Protein AF-A0A9P6Q094-F1 (afdb_monomer_lite)

Radius of gyration: 33.41 Å; chains: 1; bounding box: 68×55×110 Å

pLDDT: mean 72.45, std 23.67, range [28.61, 97.06]

Foldseek 3Di:
DDPLVVLLVLLVVLVVLLVVLLVVLLVLLVVLLVLLDQDPDVDPVSLVVNLVSLVVSLVSLVVSLVSLVVSLVVLCVSLVVSLVSLVVVCPDPLVVVLVVVVVVVVVVVVVVVVVVVVPPDDDDDDDDDDDDPPPPVPPPVSVVSSVSNVSSVVSSVVSVVSSVVSVVSSVLSVVCVVLSVQSVVLVVQLVVLVPPPPDDPVSNVVSSVVSSVSSSVSSVVSSVSSVVVSVVSVVVVVVVPPPPDDPDDDDDDDDDDDDDDDDDDDDDDDDDDDDDDDDDDDDDDDDDD

Structure (mmCIF, N/CA/C/O backbone):
data_AF-A0A9P6Q094-F1
#
_entry.id   AF-A0A9P6Q094-F1
#
loop_
_atom_site.group_PDB
_atom_site.id
_atom_site.type_symbol
_atom_site.label_atom_id
_atom_site.label_alt_id
_atom_site.label_comp_id
_atom_site.label_asym_id
_atom_site.label_entity_id
_atom_site.label_seq_id
_atom_site.pdbx_PDB_ins_code
_atom_site.Cartn_x
_atom_site.Cartn_y
_atom_site.Cartn_z
_atom_site.occupancy
_atom_site.B_iso_or_equiv
_atom_site.auth_seq_id
_atom_site.auth_comp_id
_atom_site.auth_asym_id
_atom_site.auth_atom_id
_atom_site.pdbx_PDB_model_num
ATOM 1 N N . MET A 1 1 ? 27.327 13.911 -19.333 1.00 61.38 1 MET A N 1
ATOM 2 C CA . MET A 1 1 ? 26.177 12.993 -19.252 1.00 61.38 1 MET A CA 1
ATOM 3 C C . MET A 1 1 ? 25.228 13.322 -20.379 1.00 61.38 1 MET A C 1
ATOM 5 O O . MET A 1 1 ? 24.850 14.485 -20.492 1.00 61.38 1 MET A O 1
ATOM 9 N N . SER A 1 2 ? 24.893 12.337 -21.204 1.00 81.94 2 SER A N 1
ATOM 10 C CA . SER A 1 2 ? 23.882 12.470 -22.258 1.00 81.94 2 SER A CA 1
ATOM 11 C C . SER A 1 2 ? 22.464 12.491 -21.668 1.00 81.94 2 SER A C 1
ATOM 13 O O . SER A 1 2 ? 22.247 12.029 -20.546 1.00 81.94 2 SER A O 1
ATOM 15 N N . ASP A 1 3 ? 21.485 13.005 -22.416 1.00 82.62 3 ASP A N 1
ATOM 16 C CA . ASP A 1 3 ? 20.074 13.025 -21.990 1.00 82.62 3 ASP A CA 1
ATOM 17 C C . ASP A 1 3 ? 19.538 11.610 -21.708 1.00 82.62 3 ASP A C 1
ATOM 19 O O . ASP A 1 3 ? 18.762 11.403 -20.775 1.00 82.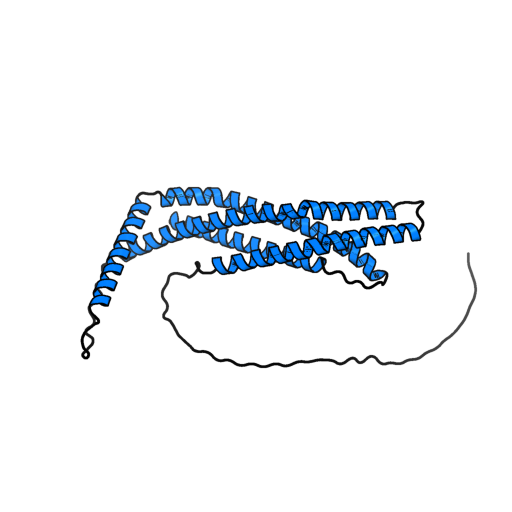62 3 ASP A O 1
ATOM 23 N N . ALA A 1 4 ? 20.029 10.618 -22.457 1.00 82.69 4 ALA A N 1
ATOM 24 C CA . ALA A 1 4 ? 19.710 9.205 -22.281 1.00 82.69 4 ALA A CA 1
ATOM 25 C C . ALA A 1 4 ? 20.190 8.663 -20.922 1.00 82.69 4 ALA A C 1
ATOM 27 O O . ALA A 1 4 ? 19.431 8.015 -20.206 1.00 82.69 4 ALA A O 1
ATOM 28 N N . GLU A 1 5 ? 21.427 8.983 -20.528 1.00 87.19 5 GLU A N 1
ATOM 29 C CA . GLU A 1 5 ? 21.996 8.592 -19.229 1.00 87.19 5 GLU A CA 1
ATOM 30 C C . GLU A 1 5 ? 21.274 9.275 -18.060 1.00 87.19 5 GLU A C 1
ATOM 32 O O . GLU A 1 5 ? 21.097 8.683 -16.992 1.00 87.19 5 GLU A O 1
ATOM 37 N N . GLN A 1 6 ? 20.836 10.524 -18.247 1.00 90.19 6 GLN A N 1
ATOM 38 C CA . GLN A 1 6 ? 20.042 11.230 -17.242 1.00 90.19 6 GLN A CA 1
ATOM 39 C C . GLN A 1 6 ? 18.656 10.595 -17.073 1.00 90.19 6 GLN A C 1
ATOM 41 O O . GLN A 1 6 ? 18.199 10.443 -15.937 1.00 90.19 6 GLN A O 1
ATOM 46 N N . LEU A 1 7 ? 17.995 10.209 -18.170 1.00 91.62 7 LEU A N 1
ATOM 47 C CA . LEU A 1 7 ? 16.711 9.504 -18.129 1.00 91.62 7 LEU A CA 1
ATOM 48 C C . LEU A 1 7 ? 16.840 8.136 -17.465 1.00 91.62 7 LEU A C 1
ATOM 50 O O . LEU A 1 7 ? 16.078 7.849 -16.542 1.00 91.62 7 LEU A O 1
ATOM 54 N N . ASP A 1 8 ? 17.836 7.346 -17.863 1.00 91.88 8 ASP A N 1
ATOM 55 C CA . ASP A 1 8 ? 18.154 6.053 -17.252 1.00 91.88 8 ASP A CA 1
ATOM 56 C C . ASP A 1 8 ? 18.343 6.175 -15.734 1.00 91.88 8 ASP A C 1
ATOM 58 O O . ASP A 1 8 ? 17.675 5.490 -14.954 1.00 91.88 8 ASP A O 1
ATOM 62 N N . THR A 1 9 ? 19.182 7.122 -15.304 1.00 93.50 9 THR A N 1
ATOM 63 C CA . THR A 1 9 ? 19.480 7.348 -13.883 1.00 93.50 9 THR A CA 1
ATOM 64 C C . THR A 1 9 ? 18.225 7.740 -13.103 1.00 93.50 9 THR A C 1
ATOM 66 O O . THR A 1 9 ? 17.975 7.233 -12.006 1.00 93.50 9 THR A O 1
ATOM 69 N N . ARG A 1 10 ? 17.416 8.659 -13.646 1.00 95.56 10 ARG A N 1
ATOM 70 C CA . ARG A 1 10 ? 16.228 9.179 -12.955 1.00 95.56 10 ARG A CA 1
ATOM 71 C C . ARG A 1 10 ? 15.102 8.149 -12.890 1.00 95.56 10 ARG A C 1
ATOM 73 O O . ARG A 1 10 ? 14.482 8.032 -11.835 1.00 95.56 10 ARG A O 1
ATOM 80 N N . LEU A 1 11 ? 14.868 7.391 -13.963 1.00 94.06 11 LEU A N 1
ATOM 81 C CA . LEU A 1 11 ? 13.896 6.295 -13.973 1.00 94.06 11 LEU A CA 1
ATOM 82 C C . LEU A 1 11 ? 14.326 5.166 -13.032 1.00 94.06 11 LEU A C 1
ATOM 84 O O . LEU A 1 11 ? 13.528 4.729 -12.206 1.00 94.06 11 LEU A O 1
ATOM 88 N N . SER A 1 12 ? 15.602 4.770 -13.072 1.00 93.88 12 SER A N 1
ATOM 89 C CA . SER A 1 12 ? 16.157 3.763 -12.158 1.00 93.88 12 SER A CA 1
ATOM 90 C C . SER A 1 12 ? 15.977 4.171 -10.695 1.00 93.88 12 SER A C 1
ATOM 92 O O . SER A 1 12 ? 15.517 3.379 -9.874 1.00 93.88 12 SER A O 1
ATOM 94 N N . LYS A 1 13 ? 16.274 5.434 -10.356 1.00 95.50 13 LYS A N 1
ATOM 95 C CA . LYS A 1 13 ? 16.062 5.956 -9.000 1.00 95.50 13 LYS A CA 1
ATOM 96 C C . LYS A 1 13 ? 14.590 5.889 -8.587 1.00 95.50 13 LYS A C 1
ATOM 98 O O . LYS A 1 13 ? 14.295 5.479 -7.466 1.00 95.50 13 LYS A O 1
ATOM 103 N N . LEU A 1 14 ? 13.674 6.261 -9.478 1.00 94.88 14 LEU A N 1
ATOM 104 C CA . LEU A 1 14 ? 12.243 6.242 -9.182 1.00 94.88 14 LEU A CA 1
ATOM 105 C C . LEU A 1 14 ? 11.714 4.813 -8.977 1.00 94.88 14 LEU A C 1
ATOM 107 O O . LEU A 1 14 ? 10.884 4.580 -8.100 1.00 94.88 14 LEU A O 1
ATOM 111 N N . LEU A 1 15 ? 12.244 3.839 -9.719 1.00 94.62 15 LEU A N 1
ATOM 112 C CA . LEU A 1 15 ? 11.938 2.422 -9.511 1.00 94.62 15 LEU A CA 1
ATOM 113 C C . LEU A 1 15 ? 12.466 1.909 -8.164 1.00 94.62 15 LEU A C 1
ATOM 115 O O . LEU A 1 15 ? 11.768 1.160 -7.479 1.00 94.62 15 LEU A O 1
ATOM 119 N N . VAL A 1 16 ? 13.644 2.358 -7.720 1.00 95.25 16 VAL A N 1
ATOM 120 C CA . VAL A 1 16 ? 14.143 2.062 -6.364 1.00 95.25 16 VAL A CA 1
ATOM 121 C C . VAL A 1 16 ? 13.218 2.654 -5.293 1.00 95.25 16 VAL A C 1
ATOM 123 O O . VAL A 1 16 ? 12.891 1.971 -4.319 1.00 95.25 16 VAL A O 1
ATOM 126 N N . GLU A 1 17 ? 12.744 3.890 -5.474 1.00 94.75 17 GLU A N 1
ATOM 127 C CA . GLU A 1 17 ? 11.763 4.515 -4.574 1.00 94.75 17 GLU A CA 1
ATOM 128 C C . GLU A 1 17 ? 10.438 3.736 -4.545 1.00 94.75 17 GLU A C 1
ATOM 130 O O . GLU A 1 17 ? 9.909 3.461 -3.465 1.00 94.75 17 GLU A O 1
ATOM 135 N N . HIS A 1 18 ? 9.948 3.287 -5.705 1.00 94.12 18 HIS A N 1
ATOM 136 C CA . HIS A 1 18 ? 8.787 2.402 -5.802 1.00 94.12 18 HIS A CA 1
ATOM 137 C C . HIS A 1 18 ? 8.966 1.126 -4.959 1.00 94.12 18 HIS A C 1
ATOM 139 O O . HIS A 1 18 ? 8.086 0.794 -4.157 1.00 94.12 18 HIS A O 1
ATOM 145 N N . GLN A 1 19 ? 10.109 0.437 -5.078 1.00 94.50 19 GLN A N 1
ATOM 146 C CA . GLN A 1 19 ? 10.380 -0.770 -4.285 1.00 94.50 19 GLN A CA 1
ATOM 147 C C . GLN A 1 19 ? 10.467 -0.466 -2.784 1.00 94.50 19 GLN A C 1
ATOM 149 O O . GLN A 1 19 ? 9.989 -1.246 -1.955 1.00 94.50 19 GLN A O 1
ATOM 154 N N . HIS A 1 20 ? 11.031 0.686 -2.415 1.00 95.25 20 HIS A N 1
ATOM 155 C CA . HIS A 1 20 ? 11.083 1.125 -1.025 1.00 95.25 20 HIS A CA 1
ATOM 156 C C . HIS A 1 20 ? 9.679 1.328 -0.437 1.00 95.25 20 HIS A C 1
ATOM 158 O O . HIS A 1 20 ? 9.365 0.766 0.616 1.00 95.25 20 HIS A O 1
ATOM 164 N N . TYR A 1 21 ? 8.806 2.066 -1.130 1.00 95.75 21 TYR A N 1
ATOM 165 C CA . TYR A 1 21 ? 7.424 2.289 -0.692 1.00 95.75 21 TYR A CA 1
ATOM 166 C C . TYR A 1 21 ? 6.637 0.988 -0.570 1.00 95.75 21 TYR A C 1
ATOM 168 O O . TYR A 1 21 ? 5.858 0.816 0.371 1.00 95.75 21 TYR A O 1
ATOM 176 N N . ARG A 1 22 ? 6.879 0.049 -1.482 1.00 95.25 22 ARG A N 1
ATOM 177 C CA . ARG A 1 22 ? 6.243 -1.263 -1.466 1.00 95.25 22 ARG A CA 1
ATOM 178 C C . ARG A 1 22 ? 6.686 -2.100 -0.269 1.00 95.25 22 ARG A C 1
ATOM 180 O O . ARG A 1 22 ? 5.848 -2.678 0.415 1.00 95.25 22 ARG A O 1
ATOM 187 N N . LYS A 1 23 ? 7.987 -2.119 0.037 1.00 95.06 23 LYS A N 1
ATOM 188 C CA . LYS A 1 23 ? 8.515 -2.786 1.237 1.00 95.06 23 LYS A CA 1
ATOM 189 C C . LYS A 1 23 ? 7.895 -2.213 2.512 1.00 95.06 23 LYS A C 1
ATOM 191 O O . LYS A 1 23 ? 7.543 -2.967 3.417 1.00 95.06 23 LYS A O 1
ATOM 196 N N . LEU A 1 24 ? 7.743 -0.890 2.577 1.00 96.19 24 LEU A N 1
ATOM 197 C CA . LEU A 1 24 ? 7.068 -0.235 3.693 1.00 96.19 24 LEU A CA 1
ATOM 198 C C . LEU A 1 24 ? 5.602 -0.670 3.806 1.00 96.19 24 LEU A C 1
ATOM 200 O O . LEU A 1 24 ? 5.184 -1.044 4.897 1.00 96.19 24 LEU A O 1
ATOM 204 N N . LEU A 1 25 ? 4.859 -0.713 2.695 1.00 96.69 25 LEU A N 1
ATOM 205 C CA . LEU A 1 25 ? 3.473 -1.191 2.679 1.00 96.69 25 LEU A CA 1
ATOM 206 C C . LEU A 1 25 ? 3.360 -2.614 3.250 1.00 96.69 25 LEU A C 1
ATOM 208 O O . LEU A 1 25 ? 2.567 -2.838 4.163 1.00 96.69 25 LEU A O 1
ATOM 212 N N . CYS A 1 26 ? 4.209 -3.543 2.798 1.00 96.06 26 CYS A N 1
ATOM 213 C CA . CYS A 1 26 ? 4.252 -4.906 3.337 1.00 96.06 26 CYS A CA 1
ATOM 214 C C . CYS A 1 26 ? 4.509 -4.925 4.852 1.00 96.06 26 CYS A C 1
ATOM 216 O O . CYS A 1 26 ? 3.856 -5.666 5.584 1.00 96.06 26 CYS A O 1
ATOM 218 N N . ASN A 1 27 ? 5.435 -4.093 5.339 1.00 95.62 27 ASN A N 1
ATOM 219 C CA . ASN A 1 27 ? 5.741 -4.009 6.767 1.00 95.62 27 ASN A CA 1
ATOM 220 C C . ASN A 1 27 ? 4.556 -3.476 7.584 1.00 95.62 27 ASN A C 1
ATOM 222 O O . ASN A 1 27 ? 4.301 -3.975 8.680 1.00 95.62 27 ASN A O 1
ATOM 226 N N . TYR A 1 28 ? 3.841 -2.465 7.084 1.00 95.69 28 TYR A N 1
ATOM 227 C CA . TYR A 1 28 ? 2.671 -1.921 7.776 1.00 95.69 28 TYR A CA 1
ATOM 228 C C . TYR A 1 28 ? 1.522 -2.928 7.818 1.00 95.69 28 TYR A C 1
ATOM 230 O O . TYR A 1 28 ? 0.936 -3.117 8.882 1.00 95.69 28 TYR A O 1
ATOM 238 N N . ILE A 1 29 ? 1.265 -3.633 6.713 1.00 95.56 29 ILE A N 1
ATOM 239 C CA . ILE A 1 29 ? 0.264 -4.705 6.661 1.00 95.56 29 ILE A CA 1
ATOM 240 C C . ILE A 1 29 ? 0.635 -5.836 7.628 1.00 95.56 29 ILE A C 1
ATOM 242 O O . ILE A 1 29 ? -0.190 -6.231 8.446 1.00 95.56 29 ILE A O 1
ATOM 246 N N . GLY A 1 30 ? 1.892 -6.294 7.629 1.00 94.19 30 GLY A N 1
ATOM 247 C CA . GLY A 1 30 ? 2.356 -7.318 8.572 1.00 94.19 30 GLY A CA 1
ATOM 248 C C . GLY A 1 30 ? 2.199 -6.900 10.041 1.00 94.19 30 GLY A C 1
ATOM 249 O O . GLY A 1 30 ? 1.791 -7.699 10.883 1.00 94.19 30 GLY A O 1
ATOM 250 N N . ARG A 1 31 ? 2.446 -5.622 10.361 1.00 92.81 31 ARG A N 1
ATOM 251 C CA . ARG A 1 31 ? 2.164 -5.076 11.698 1.00 92.81 31 ARG A CA 1
ATOM 252 C C . ARG A 1 31 ? 0.668 -5.077 12.012 1.00 92.81 31 ARG A C 1
ATOM 254 O O . ARG A 1 31 ? 0.305 -5.425 13.132 1.00 92.81 31 ARG A O 1
ATOM 261 N N . ALA A 1 32 ? -0.194 -4.735 11.057 1.00 92.44 32 ALA A N 1
ATOM 262 C CA . ALA A 1 32 ? -1.644 -4.742 11.256 1.00 92.44 32 ALA A CA 1
ATOM 263 C C . ALA A 1 32 ? -2.169 -6.152 11.546 1.00 92.44 32 ALA A C 1
ATOM 265 O O . ALA A 1 32 ? -2.919 -6.330 12.504 1.00 92.44 32 ALA A O 1
ATOM 266 N N . ILE A 1 33 ? -1.679 -7.159 10.820 1.00 91.56 33 ILE A N 1
ATOM 267 C CA . ILE A 1 33 ? -1.982 -8.575 11.079 1.00 91.56 33 ILE A CA 1
ATOM 268 C C . ILE A 1 33 ? -1.581 -8.962 12.510 1.00 91.56 33 ILE A C 1
ATOM 270 O O . ILE A 1 33 ? -2.367 -9.567 13.231 1.00 91.56 33 ILE A O 1
ATOM 274 N N . SER A 1 34 ? -0.409 -8.529 12.993 1.00 87.69 34 SER A N 1
ATOM 275 C CA . SER A 1 34 ? 0.011 -8.830 14.373 1.00 87.69 34 SER A CA 1
ATOM 276 C C . SER A 1 34 ? -0.935 -8.264 15.445 1.00 87.69 34 SER A C 1
ATOM 278 O O . SER A 1 34 ? -1.059 -8.845 16.524 1.00 87.69 34 SER A O 1
ATOM 280 N N . HIS A 1 35 ? -1.647 -7.171 15.144 1.00 85.25 35 HIS A N 1
ATOM 281 C CA . HIS A 1 35 ? -2.668 -6.593 16.022 1.00 85.25 35 HIS A CA 1
ATOM 282 C C . HIS A 1 35 ? -4.030 -7.294 15.928 1.00 85.25 35 HIS A C 1
ATOM 284 O O . HIS A 1 35 ? -4.847 -7.102 16.828 1.00 85.25 35 HIS A O 1
ATOM 290 N N . CYS A 1 36 ? -4.252 -8.125 14.904 1.00 81.94 36 CYS A N 1
ATOM 291 C CA . CYS A 1 36 ? -5.461 -8.932 14.756 1.00 81.94 36 CYS A CA 1
ATOM 292 C C . CYS A 1 36 ? -5.459 -10.178 15.649 1.00 81.94 36 CYS A C 1
ATOM 294 O O . CYS A 1 36 ? -6.514 -10.750 15.871 1.00 81.94 36 CYS A O 1
ATOM 296 N N . THR A 1 37 ? -4.319 -10.596 16.212 1.00 74.38 37 THR A N 1
ATOM 297 C CA . THR A 1 37 ? -4.306 -11.740 17.138 1.00 74.38 37 THR A CA 1
ATOM 298 C C . THR A 1 37 ? -4.967 -11.391 18.478 1.00 74.38 37 THR A C 1
ATOM 300 O O . THR A 1 37 ? -4.465 -10.568 19.256 1.00 74.38 37 THR A O 1
ATOM 303 N N . TRP A 1 38 ? -6.088 -12.053 18.779 1.00 68.12 38 TRP A N 1
ATOM 304 C CA . TRP A 1 38 ? -6.800 -11.946 20.056 1.00 68.12 38 TRP A CA 1
ATOM 305 C C . TRP A 1 38 ? -6.420 -13.103 20.973 1.00 68.12 38 TRP A C 1
ATOM 307 O O . TRP A 1 38 ? -6.611 -14.265 20.633 1.00 68.12 38 TRP A O 1
ATOM 317 N N . TYR A 1 39 ? -5.912 -12.782 22.162 1.00 58.69 39 TYR A N 1
ATOM 318 C CA . TYR A 1 39 ? -5.790 -13.761 23.240 1.00 58.69 39 TYR A CA 1
ATOM 319 C C . TYR A 1 39 ? -7.046 -13.668 24.094 1.00 58.69 39 TYR A C 1
ATOM 321 O O . TYR A 1 39 ? -7.305 -12.622 24.692 1.00 58.69 39 TYR A O 1
ATOM 329 N N . ILE A 1 40 ? -7.821 -14.749 24.118 1.00 50.97 40 ILE A N 1
ATOM 330 C CA . ILE A 1 40 ? -8.958 -14.938 25.020 1.00 50.97 40 ILE A CA 1
ATOM 331 C C . ILE A 1 40 ? -8.389 -15.376 26.376 1.00 50.97 40 ILE A C 1
ATOM 333 O O . ILE A 1 40 ? -8.546 -16.519 26.777 1.00 50.97 40 ILE A O 1
ATOM 337 N N . ASP A 1 41 ? -7.654 -14.497 27.053 1.00 51.72 41 ASP A N 1
ATOM 338 C CA . ASP A 1 41 ? -7.453 -14.668 28.493 1.00 51.72 41 ASP A CA 1
ATOM 339 C C . ASP A 1 41 ? -8.554 -13.866 29.177 1.00 51.72 41 ASP A C 1
ATOM 341 O O . ASP A 1 41 ? -8.717 -12.684 28.895 1.00 51.72 41 ASP A O 1
ATOM 345 N N . GLU A 1 42 ? -9.350 -14.491 30.036 1.00 48.78 42 GLU A N 1
ATOM 346 C CA . GLU A 1 42 ? -10.503 -13.867 30.706 1.00 48.78 42 GLU A CA 1
ATOM 347 C C . GLU A 1 42 ? -10.104 -12.940 31.876 1.00 48.78 42 GLU A C 1
ATOM 349 O O . GLU A 1 42 ? -10.959 -12.425 32.598 1.00 48.78 42 GLU A O 1
ATOM 354 N N . ASP A 1 43 ? -8.807 -12.680 32.056 1.00 56.78 43 ASP A N 1
ATOM 355 C CA . ASP A 1 43 ? -8.286 -11.837 33.129 1.00 56.78 43 ASP A CA 1
ATOM 356 C C . ASP A 1 43 ? -8.440 -10.336 32.817 1.00 56.78 43 ASP A C 1
ATOM 358 O O . ASP A 1 43 ? -8.040 -9.856 31.763 1.00 56.78 43 ASP A O 1
ATOM 362 N N . SER A 1 44 ? -8.924 -9.541 33.778 1.00 52.31 44 SER A N 1
ATOM 363 C CA . SER A 1 44 ? -9.137 -8.077 33.665 1.00 52.31 44 SER A CA 1
ATOM 364 C C . SER A 1 44 ? -8.029 -7.263 32.935 1.00 52.31 44 SER A C 1
ATOM 366 O O . SER A 1 44 ? -8.364 -6.369 32.150 1.00 52.31 44 SER A O 1
ATOM 368 N N . PRO A 1 45 ? -6.714 -7.552 33.077 1.00 59.78 45 PRO A N 1
ATOM 369 C CA . PRO A 1 45 ? -5.662 -6.854 32.328 1.00 59.78 45 PRO A CA 1
ATOM 370 C C . PRO A 1 45 ? -5.624 -7.163 30.822 1.00 59.78 45 PRO A C 1
ATOM 372 O O . PRO A 1 45 ? -5.137 -6.339 30.043 1.00 59.78 45 PRO A O 1
ATOM 375 N N . SER A 1 46 ? -6.094 -8.338 30.393 1.00 62.91 46 SER A N 1
ATOM 376 C CA . SER A 1 46 ? -6.161 -8.716 28.975 1.00 62.91 46 SER A CA 1
ATOM 377 C C . SER A 1 46 ? -7.192 -7.852 28.235 1.00 62.91 46 SER A C 1
ATOM 379 O O . SER A 1 46 ? -6.954 -7.429 27.103 1.00 62.91 46 SER A O 1
ATOM 381 N N . PHE A 1 47 ? -8.284 -7.504 28.919 1.00 65.19 47 PHE A N 1
ATOM 382 C CA . PHE A 1 47 ? -9.413 -6.768 28.370 1.00 65.19 47 PHE A CA 1
ATOM 383 C C . PHE A 1 47 ? -9.029 -5.336 27.959 1.00 65.19 47 PHE A C 1
ATOM 385 O O . PHE A 1 47 ? -9.278 -4.912 26.830 1.00 65.19 47 PHE A O 1
ATOM 392 N N . PHE A 1 48 ? -8.333 -4.596 28.830 1.00 69.88 48 PHE A N 1
ATOM 393 C CA . PHE A 1 48 ? -7.850 -3.248 28.495 1.00 69.88 48 PHE A CA 1
ATOM 394 C C . PHE A 1 48 ? -6.775 -3.265 27.398 1.00 69.88 48 PHE A C 1
ATOM 396 O O . PHE A 1 48 ? -6.728 -2.365 26.559 1.00 69.88 48 PHE A O 1
ATOM 403 N N . ARG A 1 49 ? -5.937 -4.309 27.350 1.00 74.06 49 ARG A N 1
ATOM 404 C CA . ARG A 1 49 ? -4.939 -4.481 26.279 1.00 74.06 49 ARG A CA 1
ATOM 405 C C . ARG A 1 49 ? -5.587 -4.737 24.920 1.00 74.06 49 ARG A C 1
ATOM 407 O O . ARG A 1 49 ? -5.062 -4.283 23.909 1.00 74.06 49 ARG A O 1
ATOM 414 N N . GLN A 1 50 ? -6.707 -5.450 24.883 1.00 74.56 50 GLN A N 1
ATOM 415 C CA . GLN A 1 50 ? -7.465 -5.687 23.655 1.00 74.56 50 GLN A CA 1
ATOM 416 C C . GLN A 1 50 ? -8.071 -4.391 23.092 1.00 74.56 50 GLN A C 1
ATOM 418 O O . GLN A 1 50 ? -8.030 -4.166 21.884 1.00 74.56 50 GLN A O 1
ATOM 423 N N . MET A 1 51 ? -8.553 -3.497 23.960 1.00 76.25 51 MET A N 1
ATOM 424 C CA . MET A 1 51 ? -9.044 -2.180 23.542 1.00 76.25 51 MET A CA 1
ATOM 425 C C . MET A 1 51 ? -7.949 -1.317 22.906 1.00 76.25 51 MET A C 1
ATOM 427 O O . MET A 1 51 ? -8.135 -0.801 21.805 1.00 76.25 51 MET A O 1
ATOM 431 N N . ASP A 1 52 ? -6.796 -1.211 23.568 1.00 81.81 52 ASP A N 1
ATOM 432 C CA . ASP A 1 52 ? -5.632 -0.477 23.055 1.00 81.81 52 ASP A CA 1
ATOM 433 C C . ASP A 1 52 ? -5.141 -1.055 21.713 1.00 81.81 52 ASP A C 1
ATOM 435 O O . ASP A 1 52 ? -4.763 -0.316 20.804 1.00 81.81 52 ASP A O 1
ATOM 439 N N . ARG A 1 53 ? -5.218 -2.381 21.527 1.00 80.94 53 ARG A N 1
ATOM 440 C CA . ARG A 1 53 ? -4.926 -3.019 20.232 1.00 80.94 53 ARG A CA 1
ATOM 441 C C . ARG A 1 53 ? -5.906 -2.608 19.140 1.00 80.94 53 ARG A C 1
ATOM 443 O O . ARG A 1 53 ? -5.449 -2.279 18.049 1.00 80.94 53 ARG A O 1
ATOM 450 N N . ALA A 1 54 ? -7.210 -2.608 19.413 1.00 80.56 54 ALA A N 1
ATOM 451 C CA . ALA A 1 54 ? -8.216 -2.211 18.429 1.00 80.56 54 ALA A CA 1
ATOM 452 C C . ALA A 1 54 ? -8.018 -0.752 17.980 1.00 80.56 54 ALA A C 1
ATOM 454 O O . ALA A 1 54 ? -8.057 -0.464 16.786 1.00 80.56 54 ALA A O 1
ATOM 455 N N . GLU A 1 55 ? -7.717 0.156 18.912 1.00 85.00 55 GLU A N 1
ATOM 456 C CA . GLU A 1 55 ? -7.422 1.563 18.603 1.00 85.00 55 GLU A CA 1
ATOM 457 C C . GLU A 1 55 ? -6.129 1.725 17.789 1.00 85.00 55 GLU A C 1
ATOM 459 O O . GLU A 1 55 ? -6.110 2.432 16.777 1.00 85.00 55 GLU A O 1
ATOM 464 N N . LYS A 1 56 ? -5.059 1.007 18.158 1.00 88.06 56 LYS A N 1
ATOM 465 C CA . LYS A 1 56 ? -3.817 0.957 17.367 1.00 88.06 56 LYS A CA 1
ATOM 466 C C . LYS A 1 56 ? -4.052 0.418 15.961 1.00 88.06 56 LYS A C 1
ATOM 468 O O . LYS A 1 56 ? -3.461 0.922 15.007 1.00 88.06 56 LYS A O 1
ATOM 473 N N . MET A 1 57 ? -4.918 -0.582 15.827 1.00 88.75 57 MET A N 1
ATOM 474 C CA . MET A 1 57 ? -5.253 -1.173 14.541 1.00 88.75 57 MET A CA 1
ATOM 475 C C . MET A 1 57 ? -6.004 -0.180 13.649 1.00 88.75 57 MET A C 1
ATOM 477 O O . MET A 1 57 ? -5.622 -0.030 12.494 1.00 88.75 57 MET A O 1
ATOM 481 N N . ILE A 1 58 ? -6.984 0.564 14.178 1.00 91.06 58 ILE A N 1
ATOM 482 C CA . ILE A 1 58 ? -7.668 1.648 13.444 1.00 91.06 58 ILE A CA 1
ATOM 483 C C . ILE A 1 58 ? -6.645 2.647 12.889 1.00 91.06 58 ILE A C 1
ATOM 485 O O . ILE A 1 58 ? -6.634 2.924 11.689 1.00 91.06 58 ILE A O 1
ATOM 489 N N . GLY A 1 59 ? -5.746 3.146 13.746 1.00 91.12 59 GLY A N 1
ATOM 490 C CA . GLY A 1 59 ? -4.721 4.106 13.331 1.00 91.12 59 GLY A CA 1
ATOM 491 C C . GLY A 1 59 ? -3.786 3.549 12.255 1.00 91.12 59 GLY A C 1
ATOM 492 O O . GLY A 1 59 ? -3.438 4.247 11.303 1.00 91.12 59 GLY A O 1
ATOM 493 N N . LEU A 1 60 ? -3.406 2.274 12.366 1.00 93.44 60 LEU A N 1
ATOM 494 C CA . LEU A 1 60 ? -2.532 1.625 11.394 1.00 93.44 60 LEU A CA 1
ATOM 495 C C . LEU A 1 60 ? -3.226 1.369 10.049 1.00 93.44 60 LEU A C 1
ATOM 497 O O . LEU A 1 60 ? -2.591 1.5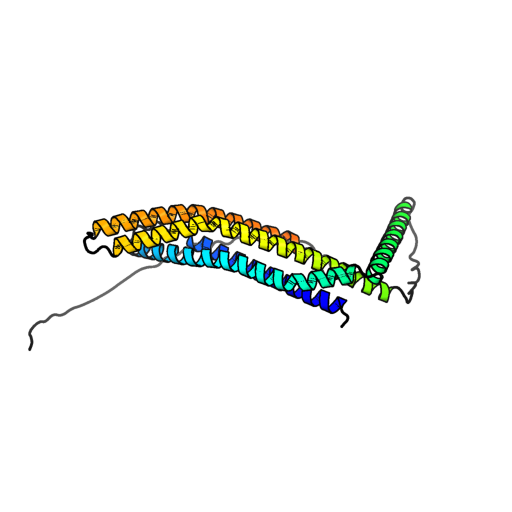29 9.011 1.00 93.44 60 LEU A O 1
ATOM 501 N N . LEU A 1 61 ? -4.514 1.022 10.043 1.00 94.00 61 LEU A N 1
ATOM 502 C CA . LEU A 1 61 ? -5.290 0.834 8.813 1.00 94.00 61 LEU A CA 1
ATOM 503 C C . LEU A 1 61 ? -5.446 2.152 8.043 1.00 94.00 61 LEU A C 1
ATOM 505 O O . LEU A 1 61 ? -5.193 2.187 6.838 1.00 94.00 61 LEU A O 1
ATOM 509 N N . TRP A 1 62 ? -5.740 3.252 8.745 1.00 94.38 62 TRP A N 1
ATOM 510 C CA . TRP A 1 62 ? -5.724 4.598 8.160 1.00 94.38 62 TRP A CA 1
ATOM 511 C C . TRP A 1 62 ? -4.359 4.970 7.588 1.00 94.38 62 TRP A C 1
ATOM 513 O O . TRP A 1 62 ? -4.256 5.560 6.508 1.00 94.38 62 TRP A O 1
ATOM 523 N N . TYR A 1 63 ? -3.296 4.611 8.308 1.00 95.31 63 TYR A N 1
ATOM 524 C CA . TYR A 1 63 ? -1.937 4.848 7.853 1.00 95.31 63 TYR A CA 1
ATOM 525 C C . TYR A 1 63 ? -1.614 4.046 6.585 1.00 95.31 63 TYR A C 1
ATOM 527 O O . TYR A 1 63 ? -1.024 4.598 5.662 1.00 95.31 63 TYR A O 1
ATOM 535 N N . ILE A 1 64 ? -2.026 2.777 6.500 1.00 96.44 64 ILE A N 1
ATOM 536 C CA . ILE A 1 64 ? -1.856 1.935 5.304 1.00 96.44 64 ILE A CA 1
ATOM 537 C C . ILE A 1 64 ? -2.564 2.560 4.098 1.00 96.44 64 ILE A C 1
ATOM 539 O O . ILE A 1 64 ? -1.947 2.696 3.040 1.00 96.44 64 ILE A O 1
ATOM 543 N N . GLN A 1 65 ? -3.818 2.991 4.264 1.00 95.12 65 GLN A N 1
ATOM 544 C CA . GLN A 1 65 ? -4.581 3.658 3.206 1.00 95.12 65 GLN A CA 1
ATOM 545 C C . GLN A 1 65 ? -3.898 4.951 2.749 1.00 95.12 65 GLN A C 1
ATOM 547 O O . GLN A 1 65 ? -3.644 5.143 1.559 1.00 95.12 65 GLN A O 1
ATOM 552 N N . SER A 1 66 ? -3.509 5.794 3.705 1.00 95.81 66 SER A N 1
ATOM 553 C CA . SER A 1 66 ? -2.800 7.045 3.426 1.00 95.81 66 SER A CA 1
ATOM 554 C C . SER A 1 66 ? -1.460 6.804 2.732 1.00 95.81 66 SER A C 1
ATOM 556 O O . SER A 1 66 ? -1.098 7.533 1.812 1.00 95.81 66 SER A O 1
ATOM 558 N N . HIS A 1 67 ? -0.712 5.781 3.152 1.00 97.06 67 HIS A N 1
ATOM 559 C CA . HIS A 1 67 ? 0.572 5.417 2.555 1.00 97.06 67 HIS A CA 1
ATOM 560 C C . HIS A 1 67 ? 0.408 4.960 1.106 1.00 97.06 67 HIS A C 1
ATOM 562 O O . HIS A 1 67 ? 1.209 5.365 0.263 1.00 97.06 67 HIS A O 1
ATOM 568 N N . ALA A 1 68 ? -0.629 4.173 0.799 1.00 96.06 68 ALA A N 1
ATOM 569 C CA . ALA A 1 68 ? -0.924 3.752 -0.569 1.00 96.06 68 ALA A CA 1
ATOM 570 C C . ALA A 1 68 ? -1.219 4.950 -1.483 1.00 96.06 68 ALA A C 1
ATOM 572 O O . ALA A 1 68 ? -0.532 5.138 -2.490 1.00 96.06 68 ALA A O 1
ATOM 573 N N . ASP A 1 69 ? -2.134 5.827 -1.066 1.00 96.19 69 ASP A N 1
ATOM 574 C CA . ASP A 1 69 ? -2.510 7.015 -1.837 1.00 96.19 69 ASP A CA 1
ATOM 575 C C . ASP A 1 69 ? -1.354 8.013 -1.999 1.00 96.19 69 ASP A C 1
ATOM 577 O O . ASP A 1 69 ? -1.123 8.541 -3.090 1.00 96.19 69 ASP A O 1
ATOM 581 N N . GLN A 1 70 ? -0.579 8.254 -0.938 1.00 96.62 70 GLN A N 1
ATOM 582 C CA . GLN A 1 70 ? 0.579 9.148 -1.005 1.00 96.62 70 GLN A CA 1
ATOM 583 C C . GLN A 1 70 ? 1.698 8.581 -1.878 1.00 96.62 70 GLN A C 1
ATOM 585 O O . GLN A 1 70 ? 2.347 9.344 -2.596 1.00 96.62 70 GLN A O 1
ATOM 590 N N . SER A 1 71 ? 1.946 7.271 -1.816 1.00 96.50 71 SER A N 1
ATOM 591 C CA . SER A 1 71 ? 2.960 6.613 -2.646 1.00 96.50 71 SER A CA 1
ATOM 592 C C . SER A 1 71 ? 2.574 6.679 -4.120 1.00 96.50 71 SER A C 1
ATOM 594 O O . SER A 1 71 ? 3.415 7.057 -4.938 1.00 96.50 71 SER A O 1
ATOM 596 N N . ARG A 1 72 ? 1.295 6.428 -4.447 1.00 96.00 72 ARG A N 1
ATOM 597 C CA . ARG A 1 72 ? 0.754 6.628 -5.797 1.00 96.00 72 ARG A CA 1
ATOM 598 C C . ARG A 1 72 ? 0.997 8.057 -6.276 1.00 96.00 72 ARG A C 1
ATOM 600 O O . ARG A 1 72 ? 1.682 8.252 -7.274 1.00 96.00 72 ARG A O 1
ATOM 607 N N . TYR A 1 73 ? 0.528 9.051 -5.521 1.00 95.88 73 TYR A N 1
ATOM 608 C CA . TYR A 1 73 ? 0.634 10.460 -5.907 1.00 95.88 73 TYR A CA 1
ATOM 609 C C . TYR A 1 73 ? 2.087 10.923 -6.109 1.00 95.88 73 TYR A C 1
ATOM 611 O O . TYR A 1 73 ? 2.400 11.622 -7.075 1.00 95.88 73 TYR A O 1
ATOM 619 N N . LYS A 1 74 ? 3.001 10.526 -5.211 1.00 94.69 74 LYS A N 1
ATOM 620 C CA . LYS A 1 74 ? 4.430 10.867 -5.318 1.00 94.69 74 LYS A CA 1
ATOM 621 C C . LYS A 1 74 ? 5.059 10.272 -6.576 1.00 94.69 74 LYS A C 1
ATOM 623 O O . LYS A 1 74 ? 5.804 10.974 -7.267 1.00 94.69 74 LYS A O 1
ATOM 628 N N . LEU A 1 75 ? 4.758 9.007 -6.873 1.00 94.94 75 LEU A N 1
ATOM 629 C CA . LEU A 1 75 ? 5.282 8.325 -8.052 1.00 94.94 75 LEU A CA 1
ATOM 630 C C . LEU A 1 75 ? 4.679 8.883 -9.337 1.00 94.94 75 LEU A C 1
ATOM 632 O O . LEU A 1 75 ? 5.441 9.193 -10.241 1.00 94.94 75 LEU A O 1
ATOM 636 N N . GLU A 1 76 ? 3.363 9.085 -9.409 1.00 95.44 76 GLU A N 1
ATOM 637 C CA . GLU A 1 76 ? 2.691 9.679 -10.574 1.00 95.44 76 GLU A CA 1
ATOM 638 C C . GLU A 1 76 ? 3.287 11.040 -10.920 1.00 95.44 76 GLU A C 1
ATOM 640 O O . GLU A 1 76 ? 3.755 11.249 -12.041 1.00 95.44 76 GLU A O 1
ATOM 645 N N . ARG A 1 77 ? 3.374 11.939 -9.932 1.00 94.12 77 ARG A N 1
ATOM 646 C CA . ARG A 1 77 ? 3.923 13.285 -10.126 1.00 94.12 77 ARG A CA 1
ATOM 647 C C . ARG A 1 77 ? 5.363 13.262 -10.641 1.00 94.12 77 ARG A C 1
ATOM 649 O O . ARG A 1 77 ? 5.740 14.108 -11.449 1.00 94.12 77 ARG A O 1
ATOM 656 N N . SER A 1 78 ? 6.171 12.321 -10.160 1.00 92.00 78 SER A N 1
ATOM 657 C CA . SER A 1 78 ? 7.589 12.218 -10.522 1.00 92.00 78 SER A CA 1
ATOM 658 C C . SER A 1 78 ? 7.798 11.490 -11.854 1.00 92.00 78 SER A C 1
ATOM 660 O O . SER A 1 78 ? 8.693 11.847 -12.621 1.00 92.00 78 SER A O 1
ATOM 662 N N . ALA A 1 79 ? 6.959 10.496 -12.150 1.00 94.12 79 ALA A N 1
ATOM 663 C CA . ALA A 1 79 ? 7.039 9.666 -13.344 1.00 94.12 79 ALA A CA 1
ATOM 664 C C . ALA A 1 79 ? 6.499 10.376 -14.582 1.00 94.12 79 ALA A C 1
ATOM 666 O O . ALA A 1 79 ? 7.056 10.192 -15.655 1.00 94.12 79 ALA A O 1
ATOM 667 N N . GLN A 1 80 ? 5.449 11.193 -14.465 1.00 93.31 80 GLN A N 1
ATOM 668 C CA . GLN A 1 80 ? 4.736 11.729 -15.629 1.00 93.31 80 GLN A CA 1
ATOM 669 C C . GLN A 1 80 ? 5.642 12.554 -16.556 1.00 93.31 80 GLN A C 1
ATOM 671 O O . GLN A 1 80 ? 5.647 12.342 -17.768 1.00 93.31 80 GLN A O 1
ATOM 676 N N . LEU A 1 81 ? 6.486 13.423 -15.987 1.00 92.25 81 LEU A N 1
ATOM 677 C CA . LEU A 1 81 ? 7.479 14.171 -16.763 1.00 92.25 81 LEU A CA 1
ATOM 678 C C . LEU A 1 81 ? 8.531 13.235 -17.375 1.00 92.25 81 LEU A C 1
ATOM 680 O O . LEU A 1 81 ? 8.836 13.348 -18.559 1.00 92.25 81 LEU A O 1
ATOM 684 N N . LEU A 1 82 ? 9.061 12.291 -16.594 1.00 94.00 82 LEU A N 1
ATOM 685 C CA . LEU A 1 82 ? 10.103 11.368 -17.053 1.00 94.00 82 LEU A CA 1
ATOM 686 C C . LEU A 1 82 ? 9.620 10.445 -18.173 1.00 94.00 82 LEU A C 1
ATOM 688 O O . LEU A 1 82 ? 10.353 10.229 -19.130 1.00 94.00 82 LEU A O 1
ATOM 692 N N . LEU A 1 83 ? 8.388 9.947 -18.081 1.00 95.00 83 LEU A N 1
ATOM 693 C CA . LEU A 1 83 ? 7.769 9.113 -19.105 1.00 95.00 83 LEU A CA 1
ATOM 694 C C . LEU A 1 83 ? 7.534 9.905 -20.391 1.00 95.00 83 LEU A C 1
ATOM 696 O O . LEU A 1 83 ? 7.863 9.406 -21.459 1.00 95.00 83 LEU A O 1
ATOM 700 N N . SER A 1 84 ? 7.079 11.160 -20.300 1.00 93.44 84 SER A N 1
ATOM 701 C CA . SER A 1 84 ? 6.928 12.017 -21.486 1.00 93.44 84 SER A CA 1
ATOM 702 C C . SER A 1 84 ? 8.266 12.318 -22.177 1.00 93.44 84 SER A C 1
ATOM 704 O O . SER A 1 84 ? 8.352 12.335 -23.404 1.00 93.44 84 SER A O 1
ATOM 706 N N . MET A 1 85 ? 9.338 12.501 -21.396 1.00 92.06 85 MET A N 1
ATOM 707 C CA . MET A 1 85 ? 10.691 12.681 -21.926 1.00 92.06 85 MET A CA 1
ATOM 708 C C . MET A 1 85 ? 11.249 11.382 -22.519 1.00 92.06 85 MET A C 1
ATOM 710 O O . MET A 1 85 ? 11.935 11.418 -23.535 1.00 92.06 85 MET A O 1
ATOM 714 N N . ALA A 1 86 ? 10.955 10.233 -21.908 1.00 91.62 86 ALA A N 1
ATOM 715 C CA . ALA A 1 86 ? 11.334 8.934 -22.451 1.00 91.62 86 ALA A CA 1
ATOM 716 C C . ALA A 1 86 ? 10.603 8.656 -23.772 1.00 91.62 86 ALA A C 1
ATOM 718 O O . ALA A 1 86 ? 11.222 8.200 -24.725 1.00 91.62 86 ALA A O 1
ATOM 719 N N . GLU A 1 87 ? 9.315 8.986 -23.867 1.00 91.81 87 GLU A N 1
ATOM 720 C CA . GLU A 1 87 ? 8.528 8.849 -25.096 1.00 91.81 87 GLU A CA 1
ATOM 721 C C . GLU A 1 87 ? 9.076 9.720 -26.228 1.00 91.81 87 GLU A C 1
ATOM 723 O O . GLU A 1 87 ? 9.267 9.223 -27.336 1.00 91.81 87 GLU A O 1
ATOM 728 N N . SER A 1 88 ? 9.400 10.989 -25.960 1.00 90.12 88 SER A N 1
ATOM 729 C CA . SER A 1 88 ? 9.986 11.869 -26.979 1.00 90.12 88 SER A CA 1
ATOM 730 C C . SER A 1 88 ? 11.388 11.420 -27.403 1.00 90.12 88 SER A C 1
ATOM 732 O O . SER A 1 88 ? 11.714 11.450 -28.591 1.00 90.12 88 SER A O 1
ATOM 734 N N . PHE A 1 89 ? 12.197 10.939 -26.456 1.00 88.00 89 PHE A N 1
ATOM 735 C CA . PHE A 1 89 ? 13.517 10.372 -26.721 1.00 88.00 89 PHE A CA 1
ATOM 736 C C . PHE A 1 89 ? 13.439 9.110 -27.598 1.00 88.00 89 PHE A C 1
ATOM 738 O O . PHE A 1 89 ? 14.161 8.998 -28.594 1.00 88.00 89 PHE A O 1
ATOM 745 N N . LEU A 1 90 ? 12.526 8.189 -27.277 1.00 86.62 90 LEU A N 1
ATOM 746 C CA . LEU A 1 90 ? 12.312 6.934 -28.006 1.00 86.62 90 LEU A CA 1
ATOM 747 C C . LEU A 1 90 ? 11.621 7.135 -29.363 1.00 86.62 90 LEU A C 1
ATOM 749 O O . LEU A 1 90 ? 11.807 6.322 -30.264 1.00 86.62 90 LEU A O 1
ATOM 753 N N . ALA A 1 91 ? 10.863 8.219 -29.540 1.00 86.31 91 ALA A N 1
ATOM 754 C CA . ALA A 1 91 ? 10.269 8.595 -30.823 1.00 86.31 91 ALA A CA 1
ATOM 755 C C . ALA A 1 91 ? 11.266 9.272 -31.784 1.00 86.31 91 ALA A C 1
ATOM 757 O O . ALA A 1 91 ? 10.916 9.576 -32.926 1.00 86.31 91 ALA A O 1
ATOM 758 N N . SER A 1 92 ? 12.501 9.538 -31.345 1.00 83.38 92 SER A N 1
ATOM 759 C CA . SER A 1 92 ? 13.489 10.223 -32.176 1.00 83.38 92 SER A CA 1
ATOM 760 C C . SER A 1 92 ? 13.925 9.370 -33.384 1.00 83.38 92 SER A C 1
ATOM 762 O O . SER A 1 92 ? 14.038 8.145 -33.285 1.00 83.38 92 SER A O 1
ATOM 764 N N . PRO A 1 93 ? 14.259 9.989 -34.534 1.00 77.25 93 PRO A N 1
ATOM 765 C CA . PRO A 1 93 ? 14.787 9.263 -35.694 1.00 77.25 93 PRO A CA 1
ATOM 766 C C . PRO A 1 93 ? 16.052 8.454 -35.375 1.00 77.25 93 PRO A C 1
ATOM 768 O O . PRO A 1 93 ? 16.279 7.395 -35.958 1.00 77.25 93 PRO A O 1
ATOM 771 N N . ALA A 1 94 ? 16.855 8.933 -34.420 1.00 74.19 94 ALA A N 1
ATOM 772 C CA . ALA A 1 94 ? 18.031 8.230 -33.923 1.00 74.19 94 ALA A CA 1
ATOM 773 C C . ALA A 1 94 ? 17.655 6.929 -33.197 1.00 74.19 94 ALA A C 1
ATOM 775 O O . ALA A 1 94 ? 18.297 5.909 -33.432 1.00 74.19 94 ALA A O 1
ATOM 776 N N . ALA A 1 95 ? 16.592 6.932 -32.387 1.00 70.62 95 ALA A N 1
ATOM 777 C CA . ALA A 1 95 ? 16.057 5.733 -31.743 1.00 70.62 95 ALA A CA 1
ATOM 778 C C . ALA A 1 95 ? 15.463 4.738 -32.757 1.00 70.62 95 ALA A C 1
ATOM 780 O O . ALA A 1 95 ? 15.659 3.531 -32.631 1.00 70.62 95 ALA A O 1
ATOM 781 N N . ALA A 1 96 ? 14.790 5.225 -33.804 1.00 73.06 96 ALA A N 1
ATOM 782 C CA . ALA A 1 96 ? 14.253 4.374 -34.869 1.00 73.06 96 ALA A CA 1
ATOM 783 C C . ALA A 1 96 ? 15.366 3.706 -35.698 1.00 73.06 96 ALA A C 1
ATOM 785 O O . ALA A 1 96 ? 15.321 2.501 -35.955 1.00 73.06 96 ALA A O 1
ATOM 786 N N . ALA A 1 97 ? 16.405 4.467 -36.060 1.00 72.62 97 ALA A N 1
ATOM 787 C CA . ALA A 1 97 ? 17.613 3.925 -36.680 1.00 72.62 97 ALA A CA 1
ATOM 788 C C . ALA A 1 97 ? 18.332 2.947 -35.737 1.00 72.62 97 ALA A C 1
ATOM 790 O O . ALA A 1 97 ? 18.876 1.935 -36.189 1.00 72.62 97 ALA A O 1
ATOM 791 N N . ALA A 1 98 ? 18.281 3.219 -34.427 1.00 69.56 98 ALA A N 1
ATOM 792 C CA . ALA A 1 98 ? 18.827 2.337 -33.416 1.00 69.56 98 ALA A CA 1
ATOM 793 C C . ALA A 1 98 ? 18.093 0.969 -33.421 1.00 69.56 98 ALA A C 1
ATOM 795 O O . ALA A 1 98 ? 18.683 -0.092 -33.624 1.00 69.56 98 ALA A O 1
ATOM 796 N N . ALA A 1 99 ? 16.767 0.983 -33.300 1.00 69.38 99 ALA A N 1
ATOM 797 C CA . ALA A 1 99 ? 15.945 -0.226 -33.308 1.00 69.38 99 ALA A CA 1
ATOM 798 C C . ALA A 1 99 ? 16.087 -1.044 -34.609 1.00 69.38 99 ALA A C 1
ATOM 800 O O . ALA A 1 99 ? 16.193 -2.271 -34.565 1.00 69.38 99 ALA A O 1
ATOM 801 N N . ALA A 1 100 ? 16.144 -0.376 -35.767 1.00 72.94 100 ALA A N 1
ATOM 802 C CA . ALA A 1 100 ? 16.287 -1.036 -37.064 1.00 72.94 100 ALA A CA 1
ATOM 803 C C . ALA A 1 100 ? 17.618 -1.795 -37.201 1.00 72.94 100 ALA A C 1
ATOM 805 O O . ALA A 1 100 ? 17.651 -2.924 -37.694 1.00 72.94 100 ALA A O 1
ATOM 806 N N . ALA A 1 101 ? 18.720 -1.209 -36.733 1.00 71.25 101 ALA A N 1
ATOM 807 C CA . ALA A 1 101 ? 20.022 -1.860 -36.799 1.00 71.25 101 ALA A CA 1
ATOM 808 C C . ALA A 1 101 ? 20.199 -2.967 -35.738 1.00 71.25 101 ALA A C 1
ATOM 810 O O . ALA A 1 101 ? 20.867 -3.969 -36.012 1.00 71.25 101 ALA A O 1
ATOM 811 N N . ALA A 1 102 ? 19.532 -2.868 -34.581 1.00 67.81 102 ALA A N 1
ATOM 812 C CA . ALA A 1 102 ? 19.435 -3.977 -33.628 1.00 67.81 102 ALA A CA 1
ATOM 813 C C . ALA A 1 102 ? 18.687 -5.182 -34.233 1.00 67.81 102 ALA A C 1
ATOM 815 O O . ALA A 1 102 ? 19.171 -6.313 -34.157 1.00 67.81 102 ALA A O 1
ATOM 816 N N . ALA A 1 103 ? 17.561 -4.942 -34.916 1.00 73.19 103 ALA A N 1
ATOM 817 C CA . ALA A 1 103 ? 16.817 -5.985 -35.623 1.00 73.19 103 ALA A CA 1
ATOM 818 C C . ALA A 1 103 ? 17.645 -6.631 -36.751 1.00 73.19 103 ALA A C 1
ATOM 820 O O . ALA A 1 103 ? 17.651 -7.854 -36.888 1.00 73.19 103 ALA A O 1
ATOM 821 N N . ALA A 1 104 ? 18.404 -5.833 -37.510 1.00 74.88 104 ALA A N 1
ATOM 822 C CA . ALA A 1 104 ? 19.308 -6.344 -38.541 1.00 74.88 104 ALA A CA 1
ATOM 823 C C . ALA A 1 104 ? 20.432 -7.221 -37.953 1.00 74.88 104 ALA A C 1
ATOM 825 O O . ALA A 1 104 ? 20.765 -8.265 -38.513 1.00 74.88 104 ALA A O 1
ATOM 826 N N . THR A 1 105 ? 20.977 -6.842 -36.794 1.00 73.12 105 THR A N 1
ATOM 827 C CA . THR A 1 105 ? 22.015 -7.617 -36.092 1.00 73.12 105 THR A CA 1
ATOM 828 C C . THR A 1 105 ? 21.461 -8.932 -35.530 1.00 73.12 105 THR A C 1
ATOM 830 O O . THR A 1 105 ? 22.101 -9.979 -35.651 1.00 73.12 105 THR A O 1
ATOM 833 N N . ALA A 1 106 ? 20.250 -8.912 -34.966 1.00 69.31 106 ALA A N 1
ATOM 834 C CA . ALA A 1 106 ? 19.552 -10.110 -34.498 1.00 69.31 106 ALA A CA 1
ATOM 835 C C . ALA A 1 106 ? 19.212 -11.073 -35.653 1.00 69.31 106 ALA A C 1
ATOM 837 O O . ALA A 1 106 ? 19.372 -12.285 -35.517 1.00 69.31 106 ALA A O 1
ATOM 838 N N . ALA A 1 107 ? 18.808 -10.547 -36.813 1.00 72.31 107 ALA A N 1
ATOM 839 C CA . ALA A 1 107 ? 18.563 -11.351 -38.009 1.00 72.31 107 ALA A CA 1
ATOM 840 C C . ALA A 1 107 ? 19.859 -11.990 -38.538 1.00 72.31 107 ALA A C 1
ATOM 842 O O . ALA A 1 107 ? 19.900 -13.197 -38.768 1.00 72.31 107 ALA A O 1
ATOM 843 N N . ALA A 1 108 ? 20.946 -11.217 -38.637 1.00 69.56 108 ALA A N 1
ATOM 844 C CA . ALA A 1 108 ? 22.243 -11.713 -39.101 1.00 69.56 108 ALA A CA 1
ATOM 845 C C . ALA A 1 108 ? 22.842 -12.789 -38.172 1.00 69.56 108 ALA A C 1
ATOM 847 O O . ALA A 1 108 ? 23.394 -13.787 -38.638 1.00 69.56 108 ALA A O 1
ATOM 848 N N . THR A 1 109 ? 22.711 -12.623 -36.852 1.00 69.69 109 THR A N 1
ATOM 849 C CA . THR A 1 109 ? 23.152 -13.628 -35.867 1.00 69.69 109 THR A CA 1
ATOM 850 C C . THR A 1 109 ? 22.244 -14.861 -35.847 1.00 69.69 109 THR A C 1
ATOM 852 O O . THR A 1 109 ? 22.743 -15.985 -35.759 1.00 69.69 109 THR A O 1
ATOM 855 N N . GLY A 1 110 ? 20.928 -14.686 -36.005 1.00 62.81 110 GLY A N 1
ATOM 856 C CA . GLY A 1 110 ? 19.970 -15.783 -36.154 1.00 62.81 110 GLY A CA 1
ATOM 857 C C . GLY A 1 110 ? 20.234 -16.639 -37.397 1.00 62.81 110 GLY A C 1
ATOM 858 O O . GLY A 1 110 ? 20.224 -17.868 -37.313 1.00 62.81 110 GLY A O 1
ATOM 859 N N . GLU A 1 111 ? 20.558 -16.016 -38.530 1.00 59.78 111 GLU A N 1
ATOM 860 C CA . GLU A 1 111 ? 20.942 -16.709 -39.766 1.00 59.78 111 GLU A CA 1
ATOM 861 C C . GLU A 1 111 ? 22.301 -17.418 -39.653 1.00 59.78 111 GLU A C 1
ATOM 863 O O . GLU A 1 111 ? 22.454 -18.539 -40.149 1.00 59.78 111 GLU A O 1
ATOM 868 N N . ALA A 1 112 ? 23.280 -16.823 -38.962 1.00 58.91 112 ALA A N 1
ATOM 869 C CA . ALA A 1 112 ? 24.580 -17.449 -38.705 1.00 58.91 112 ALA A CA 1
ATOM 870 C C . ALA A 1 112 ? 24.463 -18.692 -37.800 1.00 58.91 112 ALA A C 1
ATOM 872 O O . ALA A 1 112 ? 25.059 -19.731 -38.094 1.00 58.91 112 ALA A O 1
ATOM 873 N N . ASN A 1 113 ? 23.636 -18.630 -36.751 1.00 54.59 113 ASN A N 1
ATOM 874 C CA . ASN A 1 113 ? 23.361 -19.779 -35.883 1.00 54.59 113 ASN A CA 1
ATOM 875 C C . ASN A 1 113 ? 22.566 -20.878 -36.602 1.00 54.59 113 ASN A C 1
ATOM 877 O O . ASN A 1 113 ? 22.852 -22.060 -36.410 1.00 54.59 113 ASN A O 1
ATOM 881 N N . GLN A 1 114 ? 21.626 -20.521 -37.483 1.00 55.00 114 GLN A N 1
ATOM 882 C CA . GLN A 1 114 ? 20.921 -21.504 -38.312 1.00 55.00 114 GLN A CA 1
ATOM 883 C C . GLN A 1 114 ? 21.835 -22.155 -39.360 1.00 55.00 114 GLN A C 1
ATOM 885 O O . GLN A 1 114 ? 21.711 -23.354 -39.609 1.00 55.00 114 GLN A O 1
ATOM 890 N N . ARG A 1 115 ? 22.788 -21.415 -39.947 1.00 54.91 115 ARG A N 1
ATOM 891 C CA . ARG A 1 115 ? 23.797 -21.986 -40.859 1.00 54.91 115 ARG A CA 1
ATOM 892 C C . ARG A 1 115 ? 24.755 -22.941 -40.147 1.00 54.91 115 ARG A C 1
ATOM 894 O O . ARG A 1 115 ? 25.007 -24.022 -40.673 1.00 54.91 115 ARG A O 1
ATOM 901 N N . ASN A 1 116 ? 25.222 -22.598 -38.948 1.00 51.47 116 ASN A N 1
ATOM 902 C CA . ASN A 1 116 ? 26.104 -23.473 -38.167 1.00 51.47 116 ASN A CA 1
ATOM 903 C C . ASN A 1 116 ? 25.370 -24.702 -37.598 1.00 51.47 116 ASN A C 1
ATOM 905 O O . ASN A 1 116 ? 25.936 -25.792 -37.566 1.00 51.47 116 ASN A O 1
ATOM 909 N N . GLY A 1 117 ? 24.091 -24.573 -37.226 1.00 46.97 117 GLY A N 1
ATOM 910 C CA . GLY A 1 117 ? 23.265 -25.697 -36.767 1.00 46.97 117 GLY A CA 1
ATOM 911 C C . GLY A 1 117 ? 22.898 -26.704 -37.865 1.00 46.97 117 GLY A C 1
ATOM 912 O O . GLY A 1 117 ? 22.627 -27.864 -37.568 1.00 46.97 117 GLY A O 1
ATOM 913 N N . ARG A 1 118 ? 22.930 -26.297 -39.142 1.00 47.19 118 ARG A N 1
ATOM 914 C CA . ARG A 1 118 ? 22.624 -27.169 -40.292 1.00 47.19 118 ARG A CA 1
ATOM 915 C C . ARG A 1 118 ? 23.841 -27.928 -40.837 1.00 47.19 118 ARG A C 1
ATOM 917 O O . ARG A 1 118 ? 23.663 -28.842 -41.635 1.00 47.19 118 ARG A O 1
ATOM 924 N N . ALA A 1 119 ? 25.053 -27.570 -40.408 1.00 47.50 119 ALA A N 1
ATOM 925 C CA . ALA A 1 119 ? 26.304 -28.186 -40.856 1.00 47.50 119 ALA A CA 1
ATOM 926 C C . ALA A 1 119 ? 26.821 -29.308 -39.931 1.00 47.50 119 ALA A C 1
ATOM 928 O O . ALA A 1 119 ? 27.811 -29.957 -40.257 1.00 47.50 119 ALA A O 1
ATOM 929 N N . ASN A 1 120 ? 26.158 -29.581 -38.801 1.00 41.62 120 ASN A N 1
ATOM 930 C CA . ASN A 1 120 ? 26.651 -30.512 -37.778 1.00 41.62 120 ASN A CA 1
ATOM 931 C C . ASN A 1 120 ? 25.990 -31.903 -37.864 1.00 41.62 120 ASN A C 1
ATOM 933 O O . ASN A 1 120 ? 25.419 -32.405 -36.899 1.00 41.62 120 ASN A O 1
ATOM 937 N N . GLY A 1 121 ? 26.031 -32.502 -39.058 1.00 41.12 121 GLY A N 1
ATOM 938 C CA . GLY A 1 121 ? 25.424 -33.807 -39.348 1.00 41.12 121 GLY A CA 1
ATOM 939 C C . GLY A 1 121 ? 26.368 -34.882 -39.889 1.00 41.12 121 GLY A C 1
ATOM 940 O O . GLY A 1 121 ? 25.904 -35.995 -40.112 1.00 41.12 121 GLY A O 1
ATOM 941 N N . THR A 1 122 ? 27.662 -34.612 -40.097 1.00 39.69 122 THR A N 1
ATOM 942 C CA . THR A 1 122 ? 28.581 -35.624 -40.650 1.00 39.69 122 THR A CA 1
ATOM 943 C C . THR A 1 122 ? 30.048 -35.400 -40.261 1.00 39.69 122 THR A C 1
ATOM 945 O O . THR A 1 122 ? 30.699 -34.492 -40.763 1.00 39.69 122 THR A O 1
ATOM 948 N N . HIS A 1 123 ? 30.543 -36.355 -39.469 1.00 37.50 123 HIS A N 1
ATOM 949 C CA . HIS A 1 123 ? 31.922 -36.847 -39.312 1.00 37.50 123 HIS A CA 1
ATOM 950 C C . HIS A 1 123 ? 32.952 -36.163 -38.375 1.00 37.50 123 HIS A C 1
ATOM 952 O O . HIS A 1 123 ? 32.978 -34.942 -38.250 1.00 37.50 123 HIS A O 1
ATOM 958 N N . PRO A 1 124 ? 33.809 -36.978 -37.700 1.00 47.62 124 PRO A N 1
ATOM 959 C CA . PRO A 1 124 ? 34.708 -36.552 -36.625 1.00 47.62 124 PRO A CA 1
ATOM 960 C C . PRO A 1 124 ? 36.178 -36.340 -37.068 1.00 47.62 124 PRO A C 1
ATOM 962 O O . PRO A 1 124 ? 36.615 -36.895 -38.070 1.00 47.62 124 PRO A O 1
ATOM 965 N N . TYR A 1 125 ? 36.933 -35.625 -36.218 1.00 37.62 125 TYR A N 1
ATOM 966 C CA . TYR A 1 125 ? 38.399 -35.399 -36.187 1.00 37.62 125 TYR A CA 1
ATOM 967 C C . TYR A 1 125 ? 39.042 -34.518 -37.284 1.00 37.62 125 TYR A C 1
ATOM 969 O O . TYR A 1 125 ? 39.322 -34.995 -38.374 1.00 37.62 125 TYR A O 1
ATOM 977 N N . HIS A 1 126 ? 39.412 -33.265 -36.955 1.00 32.25 126 HIS A N 1
ATOM 978 C CA . HIS A 1 126 ? 40.802 -32.821 -36.678 1.00 32.25 126 HIS A CA 1
ATOM 979 C C . HIS A 1 126 ? 40.946 -31.276 -36.611 1.00 32.25 126 HIS A C 1
ATOM 981 O O . HIS A 1 126 ? 40.530 -30.562 -37.511 1.00 32.25 126 HIS A O 1
ATOM 987 N N . HIS A 1 127 ? 41.650 -30.827 -35.564 1.00 34.19 127 HIS A N 1
ATOM 988 C CA . HIS A 1 127 ? 42.414 -29.578 -35.353 1.00 34.19 127 HIS A CA 1
ATOM 989 C C . HIS A 1 127 ? 41.776 -28.163 -35.326 1.00 34.19 127 HIS A C 1
ATOM 991 O O . HIS A 1 127 ? 40.964 -27.811 -36.175 1.00 34.19 127 HIS A O 1
ATOM 997 N N . PRO A 1 128 ? 42.211 -27.302 -34.367 1.00 39.34 128 PRO A N 1
ATOM 998 C CA . PRO A 1 128 ? 41.687 -25.957 -34.182 1.00 39.34 128 PRO A CA 1
ATOM 999 C C . PRO A 1 128 ? 42.503 -24.941 -34.992 1.00 39.34 128 PRO A C 1
ATOM 1001 O O . PRO A 1 128 ? 43.615 -24.574 -34.617 1.00 39.34 128 PRO A O 1
ATOM 1004 N N . HIS A 1 129 ? 41.937 -24.433 -36.083 1.00 34.69 129 HIS A N 1
ATOM 1005 C CA . HIS A 1 129 ? 42.368 -23.158 -36.648 1.00 34.69 129 HIS A CA 1
ATOM 1006 C C . HIS A 1 129 ? 41.422 -22.068 -36.148 1.00 34.69 129 HIS A C 1
ATOM 1008 O O . HIS A 1 129 ? 40.267 -21.985 -36.560 1.00 34.69 129 HIS A O 1
ATOM 1014 N N . HIS A 1 130 ? 41.928 -21.243 -35.232 1.00 37.16 130 HIS A N 1
ATOM 1015 C CA . HIS A 1 130 ? 41.342 -19.952 -34.890 1.00 37.16 130 HIS A CA 1
ATOM 1016 C C . HIS A 1 130 ? 41.100 -19.140 -36.174 1.00 37.16 130 HIS A C 1
ATOM 1018 O O . HIS A 1 130 ? 42.071 -18.865 -36.885 1.00 37.16 130 HIS A O 1
ATOM 1024 N N . PRO A 1 131 ? 39.868 -18.696 -36.479 1.00 40.16 131 PRO A N 1
ATOM 1025 C CA . PRO A 1 131 ? 39.705 -17.578 -37.387 1.00 40.16 131 PRO A CA 1
ATOM 1026 C C . PRO A 1 131 ? 40.111 -16.288 -36.649 1.00 40.16 131 PRO A C 1
ATOM 1028 O O . PRO A 1 131 ? 39.866 -16.156 -35.444 1.00 40.16 131 PRO A O 1
ATOM 1031 N N . PRO A 1 132 ? 40.756 -15.334 -37.337 1.00 39.56 132 PRO A N 1
ATOM 1032 C CA . PRO A 1 132 ? 41.191 -14.095 -36.723 1.00 39.56 132 PRO A CA 1
ATOM 1033 C C . PRO A 1 132 ? 39.962 -13.257 -36.368 1.00 39.56 132 PRO A C 1
ATOM 1035 O O . PRO A 1 132 ? 39.080 -13.026 -37.200 1.00 39.56 132 PRO A O 1
ATOM 1038 N N . PHE A 1 133 ? 39.921 -12.789 -35.122 1.00 38.88 133 PHE A N 1
ATOM 1039 C CA . PHE A 1 133 ? 39.002 -11.751 -34.679 1.00 38.88 133 PHE A CA 1
ATOM 1040 C C . PHE A 1 133 ? 39.107 -10.557 -35.632 1.00 38.88 133 PHE A C 1
ATOM 1042 O O . PHE A 1 133 ? 40.070 -9.794 -35.605 1.00 38.88 133 PHE A O 1
ATOM 1049 N N . SER A 1 134 ? 38.102 -10.402 -36.487 1.00 36.53 134 SER A N 1
ATOM 1050 C CA . SER A 1 134 ? 37.936 -9.221 -37.325 1.00 36.53 134 SER A CA 1
ATOM 1051 C C . SER A 1 134 ? 37.410 -8.104 -36.425 1.00 36.53 134 SER A C 1
ATOM 1053 O O . SER A 1 134 ? 36.205 -7.962 -36.239 1.00 36.53 134 SER A O 1
ATOM 1055 N N . HIS A 1 135 ? 38.314 -7.358 -35.789 1.00 38.56 135 HIS A N 1
ATOM 1056 C CA . HIS A 1 135 ? 37.980 -6.112 -35.099 1.00 38.56 135 HIS A CA 1
ATOM 1057 C C . HIS A 1 135 ? 37.535 -5.076 -36.139 1.00 38.56 135 HIS A C 1
ATOM 1059 O O . HIS A 1 135 ? 38.356 -4.380 -36.732 1.00 38.56 135 HIS A O 1
ATOM 1065 N N . PHE A 1 136 ? 36.226 -4.983 -36.376 1.00 38.31 136 PHE A N 1
ATOM 1066 C CA . PHE A 1 136 ? 35.625 -3.854 -37.081 1.00 38.31 136 PHE A CA 1
ATOM 1067 C C . PHE A 1 136 ? 35.577 -2.644 -36.129 1.00 38.31 136 PHE A C 1
ATOM 1069 O O . PHE A 1 136 ? 34.828 -2.693 -35.150 1.00 38.31 136 PHE A O 1
ATOM 1076 N N . PRO A 1 137 ? 36.292 -1.529 -36.393 1.00 35.34 137 PRO A N 1
ATOM 1077 C CA . PRO A 1 137 ? 36.393 -0.392 -35.465 1.00 35.34 137 PRO A CA 1
ATOM 1078 C C . PRO A 1 137 ? 35.125 0.482 -35.366 1.00 35.34 137 PRO A C 1
ATOM 1080 O O . PRO A 1 137 ? 35.201 1.626 -34.933 1.00 35.34 137 PRO A O 1
ATOM 1083 N N . GLY A 1 138 ? 33.962 -0.022 -35.787 1.00 40.25 138 GLY A N 1
ATOM 1084 C CA . GLY A 1 138 ? 32.697 0.723 -35.829 1.00 40.25 138 GLY A CA 1
ATOM 1085 C C . GLY A 1 138 ? 31.547 0.099 -35.036 1.00 40.25 138 GLY A C 1
ATOM 1086 O O . GLY A 1 138 ? 30.516 0.743 -34.875 1.00 40.25 138 GLY A O 1
ATOM 1087 N N . GLN A 1 139 ? 31.686 -1.128 -34.517 1.00 42.62 139 GLN A N 1
ATOM 1088 C CA . GLN A 1 139 ? 30.568 -1.816 -33.852 1.00 42.62 139 GLN A CA 1
ATOM 1089 C C . GLN A 1 139 ? 30.318 -1.348 -32.410 1.00 42.62 139 GLN A C 1
ATOM 1091 O O . GLN A 1 139 ? 29.172 -1.332 -31.972 1.00 42.62 139 GLN A O 1
ATOM 1096 N N . HIS A 1 140 ? 31.341 -0.897 -31.679 1.00 43.28 140 HIS A N 1
ATOM 1097 C CA . HIS A 1 140 ? 31.198 -0.572 -30.252 1.00 43.28 140 HIS A CA 1
ATOM 1098 C C . HIS A 1 140 ? 30.318 0.657 -29.968 1.00 43.28 140 HIS A C 1
ATOM 1100 O O . HIS A 1 140 ? 29.570 0.661 -28.993 1.00 43.28 140 HIS A O 1
ATOM 1106 N N . HIS A 1 141 ? 30.361 1.685 -30.822 1.00 43.03 141 HIS A N 1
ATOM 1107 C CA . HIS A 1 141 ? 29.572 2.908 -30.622 1.00 43.03 141 HIS A CA 1
ATOM 1108 C C . HIS A 1 141 ? 28.089 2.717 -30.935 1.00 43.03 141 HIS A C 1
ATOM 1110 O O . HIS A 1 141 ? 27.235 3.288 -30.261 1.00 43.03 141 HIS A O 1
ATOM 1116 N N . HIS A 1 142 ? 27.784 1.890 -31.933 1.00 50.41 142 HIS A N 1
ATOM 1117 C CA . HIS A 1 142 ? 26.412 1.536 -32.257 1.00 50.41 142 HIS A CA 1
ATOM 1118 C C . HIS A 1 142 ? 25.824 0.611 -31.187 1.00 50.41 142 HIS A C 1
ATOM 1120 O O . HIS A 1 142 ? 24.729 0.890 -30.709 1.00 50.41 142 HIS A O 1
ATOM 1126 N N . GLN A 1 143 ? 26.591 -0.383 -30.715 1.00 58.62 143 GLN A N 1
ATOM 1127 C CA . GLN A 1 143 ? 26.166 -1.298 -29.650 1.00 58.62 143 GLN A CA 1
ATOM 1128 C C . GLN A 1 143 ? 25.772 -0.567 -28.359 1.00 58.62 143 GLN A C 1
ATOM 1130 O O . GLN A 1 143 ? 24.651 -0.724 -27.883 1.00 58.62 143 GLN A O 1
ATOM 1135 N N . ALA A 1 144 ? 26.640 0.321 -27.862 1.00 59.53 144 ALA A N 1
ATOM 1136 C CA . ALA A 1 144 ? 26.380 1.083 -26.639 1.00 59.53 144 ALA A CA 1
ATOM 1137 C C . ALA A 1 144 ? 25.165 2.026 -26.758 1.00 59.53 144 ALA A C 1
ATOM 1139 O O . ALA A 1 144 ? 24.451 2.256 -25.781 1.00 59.53 144 ALA A O 1
ATOM 1140 N N . ALA A 1 145 ? 24.905 2.562 -27.956 1.00 58.94 145 ALA A N 1
ATOM 1141 C CA . ALA A 1 145 ? 23.719 3.369 -28.215 1.00 58.94 145 ALA A CA 1
ATOM 1142 C C . ALA A 1 145 ? 22.435 2.516 -28.226 1.00 58.94 145 ALA A C 1
ATOM 1144 O O . ALA A 1 145 ? 21.430 2.937 -27.658 1.00 58.94 145 ALA A O 1
ATOM 1145 N N . TYR A 1 146 ? 22.444 1.311 -28.812 1.00 68.19 146 TYR A N 1
ATOM 1146 C CA . TYR A 1 146 ? 21.288 0.398 -28.756 1.00 68.19 146 TYR A CA 1
ATOM 1147 C C . TYR A 1 146 ? 20.941 0.013 -27.317 1.00 68.19 146 TYR A C 1
ATOM 1149 O O . TYR A 1 146 ? 19.767 0.029 -26.934 1.00 68.19 146 TYR A O 1
ATOM 1157 N N . ASP A 1 147 ? 21.966 -0.281 -26.517 1.00 77.50 147 ASP A N 1
ATOM 1158 C CA . ASP A 1 147 ? 21.803 -0.728 -25.139 1.00 77.50 147 ASP A CA 1
ATOM 1159 C C . ASP A 1 147 ? 21.090 0.335 -24.292 1.00 77.50 147 ASP A C 1
ATOM 1161 O O . ASP A 1 147 ? 20.155 0.002 -23.559 1.00 77.50 147 ASP A O 1
ATOM 1165 N N . ILE A 1 148 ? 21.441 1.620 -24.451 1.00 82.81 148 ILE A N 1
ATOM 1166 C CA . ILE A 1 148 ? 20.800 2.704 -23.692 1.00 82.81 148 ILE A CA 1
ATOM 1167 C C . ILE A 1 148 ? 19.350 2.964 -24.131 1.00 82.81 148 ILE A C 1
ATOM 1169 O O . ILE A 1 148 ? 18.497 3.178 -23.271 1.00 82.81 148 ILE A O 1
ATOM 1173 N N . TYR A 1 149 ? 19.019 2.884 -25.429 1.00 83.31 149 TYR A N 1
ATOM 1174 C CA . TYR A 1 149 ? 17.627 3.029 -25.889 1.00 83.31 149 TYR A CA 1
ATOM 1175 C C . TYR A 1 149 ? 16.742 1.882 -25.387 1.00 83.31 149 TYR A C 1
ATOM 1177 O O . TYR A 1 149 ? 15.646 2.137 -24.884 1.00 83.31 149 TYR A O 1
ATOM 1185 N N . SER A 1 150 ? 17.213 0.631 -25.476 1.00 82.94 150 SER A N 1
ATOM 1186 C CA . SER A 1 150 ? 16.433 -0.522 -24.998 1.00 82.94 150 SER A CA 1
ATOM 1187 C C . SER A 1 150 ? 16.239 -0.479 -23.481 1.00 82.94 150 SER A C 1
ATOM 1189 O O . SER A 1 150 ? 15.147 -0.751 -22.982 1.00 82.94 150 SER A O 1
ATOM 1191 N N . ARG A 1 151 ? 17.270 -0.043 -22.749 1.00 87.69 151 ARG A N 1
ATOM 1192 C CA . ARG A 1 151 ? 17.223 0.101 -21.297 1.00 87.69 151 ARG A CA 1
ATOM 1193 C C . ARG A 1 151 ? 16.239 1.185 -20.866 1.00 87.69 151 ARG A C 1
ATOM 1195 O O . ARG A 1 151 ? 15.403 0.924 -20.009 1.00 87.69 151 ARG A O 1
ATOM 1202 N N . VAL A 1 152 ? 16.274 2.364 -21.490 1.00 90.00 152 VAL A N 1
ATOM 1203 C CA . VAL A 1 152 ? 15.311 3.443 -21.206 1.00 90.00 152 VAL A CA 1
ATOM 1204 C C . VAL A 1 152 ? 13.876 3.006 -21.526 1.00 90.00 152 VAL A C 1
ATOM 1206 O O . VAL A 1 152 ? 12.974 3.300 -20.742 1.00 90.00 152 VAL A O 1
ATOM 1209 N N . ALA A 1 153 ? 13.657 2.265 -22.618 1.00 89.06 153 ALA A N 1
ATOM 1210 C CA . ALA A 1 153 ? 12.346 1.696 -22.938 1.00 89.06 153 ALA A CA 1
ATOM 1211 C C . ALA A 1 153 ? 11.866 0.705 -21.863 1.00 89.06 153 ALA A C 1
ATOM 1213 O O . ALA A 1 153 ? 10.751 0.845 -21.361 1.00 89.06 153 ALA A O 1
ATOM 1214 N N . GLY A 1 154 ? 12.731 -0.225 -21.442 1.00 90.06 154 GLY A N 1
ATOM 1215 C CA . GLY A 1 154 ? 12.429 -1.178 -20.373 1.00 90.06 154 GLY A CA 1
ATOM 1216 C C . GLY A 1 154 ? 12.091 -0.492 -19.048 1.00 90.06 154 GLY A C 1
ATOM 1217 O O . GLY A 1 154 ? 11.068 -0.794 -18.438 1.00 90.06 154 GLY A O 1
ATOM 1218 N N . LEU A 1 155 ? 12.885 0.500 -18.635 1.00 92.62 155 LEU A N 1
ATOM 1219 C CA . LEU A 1 155 ? 12.632 1.267 -17.411 1.00 92.62 155 LEU A CA 1
ATOM 1220 C C . LEU A 1 155 ? 11.324 2.069 -17.480 1.00 92.62 155 LEU A C 1
ATOM 1222 O O . LEU A 1 155 ? 10.612 2.178 -16.480 1.00 92.62 155 LEU A O 1
ATOM 1226 N N . ALA A 1 156 ? 10.987 2.633 -18.644 1.00 93.62 156 ALA A N 1
ATOM 1227 C CA . ALA A 1 156 ? 9.726 3.343 -18.838 1.00 93.62 156 ALA A CA 1
ATOM 1228 C C . ALA A 1 156 ? 8.520 2.394 -18.718 1.00 93.62 156 ALA A C 1
ATOM 1230 O O . ALA A 1 156 ? 7.538 2.729 -18.051 1.00 93.62 156 ALA A O 1
ATOM 1231 N N . ASP A 1 157 ? 8.601 1.195 -19.300 1.00 91.62 157 ASP A N 1
ATOM 1232 C CA . ASP A 1 157 ? 7.556 0.174 -19.185 1.00 91.62 157 ASP A CA 1
ATOM 1233 C C . ASP A 1 157 ? 7.411 -0.362 -17.759 1.00 91.62 157 ASP A C 1
ATOM 1235 O O . ASP A 1 157 ? 6.287 -0.464 -17.251 1.00 91.62 157 ASP A O 1
ATOM 1239 N N . GLU A 1 158 ? 8.526 -0.623 -17.072 1.00 93.44 158 GLU A N 1
ATOM 1240 C CA . GLU A 1 158 ? 8.524 -0.982 -15.652 1.00 93.44 158 GLU A CA 1
ATOM 1241 C C . GLU A 1 158 ? 7.875 0.119 -14.807 1.00 93.44 158 GLU A C 1
ATOM 1243 O O . GLU A 1 158 ? 7.038 -0.172 -13.949 1.00 93.44 158 GLU A O 1
ATOM 1248 N N . MET A 1 159 ? 8.169 1.392 -15.088 1.00 96.06 159 MET A N 1
ATOM 1249 C CA . MET A 1 159 ? 7.569 2.510 -14.363 1.00 96.06 159 MET A CA 1
ATOM 1250 C C . MET A 1 159 ? 6.060 2.624 -14.629 1.00 96.06 159 MET A C 1
ATOM 1252 O O . MET A 1 159 ? 5.289 2.842 -13.695 1.00 96.06 159 MET A O 1
ATOM 1256 N N . ARG A 1 160 ? 5.584 2.394 -15.861 1.00 95.00 160 ARG A N 1
ATOM 1257 C CA . ARG A 1 160 ? 4.135 2.290 -16.144 1.00 95.00 160 ARG A CA 1
ATOM 1258 C C . ARG A 1 160 ? 3.494 1.123 -15.388 1.00 95.00 160 ARG A C 1
ATOM 1260 O O . ARG A 1 160 ? 2.364 1.234 -14.912 1.00 95.00 160 ARG A O 1
ATOM 1267 N N . GLY A 1 161 ? 4.200 -0.002 -15.267 1.00 94.38 161 GLY A N 1
ATOM 1268 C CA . GLY A 1 161 ? 3.811 -1.121 -14.406 1.00 94.38 161 GLY A CA 1
ATOM 1269 C C . GLY A 1 161 ? 3.689 -0.708 -12.938 1.00 94.38 161 GLY A C 1
ATOM 1270 O O . GLY A 1 161 ? 2.667 -0.971 -12.310 1.00 94.38 161 GLY A O 1
ATOM 1271 N N . ALA A 1 162 ? 4.682 0.011 -12.417 1.00 94.50 162 ALA A N 1
ATOM 1272 C CA . ALA A 1 162 ? 4.696 0.528 -11.054 1.00 94.50 162 ALA A CA 1
ATOM 1273 C C . ALA A 1 162 ? 3.545 1.509 -10.769 1.00 94.50 162 ALA A C 1
ATOM 1275 O O . ALA A 1 162 ? 2.963 1.452 -9.686 1.00 94.50 162 ALA A O 1
ATOM 1276 N N . LEU A 1 163 ? 3.184 2.379 -11.719 1.00 95.38 163 LEU A N 1
ATOM 1277 C CA . LEU A 1 163 ? 2.033 3.281 -11.574 1.00 95.38 163 LEU A CA 1
ATOM 1278 C C . LEU A 1 163 ? 0.712 2.507 -11.491 1.00 95.38 163 LEU A C 1
ATOM 1280 O O . LEU A 1 163 ? -0.071 2.740 -10.573 1.00 95.38 163 LEU A O 1
ATOM 1284 N N . ARG A 1 164 ? 0.499 1.533 -12.388 1.00 95.50 164 ARG A N 1
ATOM 1285 C CA . ARG A 1 164 ? -0.678 0.645 -12.342 1.00 95.50 164 ARG A CA 1
ATOM 1286 C C . ARG A 1 164 ? -0.755 -0.122 -11.026 1.00 95.50 164 ARG A C 1
ATOM 1288 O O . ARG A 1 164 ? -1.797 -0.137 -10.388 1.00 95.50 164 ARG A O 1
ATOM 1295 N N . PHE A 1 165 ? 0.373 -0.667 -10.575 1.00 95.19 165 PHE A N 1
ATOM 1296 C CA . PHE A 1 165 ? 0.457 -1.347 -9.288 1.00 95.19 165 PHE A CA 1
ATOM 1297 C C . PHE A 1 165 ? -0.039 -0.464 -8.136 1.00 95.19 165 PHE A C 1
ATOM 1299 O O . PHE A 1 165 ? -0.825 -0.935 -7.317 1.00 95.19 165 PHE A O 1
ATOM 1306 N N . TRP A 1 166 ? 0.402 0.797 -8.057 1.00 95.88 166 TRP A N 1
ATOM 1307 C CA . TRP A 1 166 ? -0.005 1.697 -6.972 1.00 95.88 166 TRP A CA 1
ATOM 1308 C C . TRP A 1 166 ? -1.444 2.181 -7.097 1.00 95.88 166 TRP A C 1
ATOM 1310 O O . TRP A 1 166 ? -2.084 2.381 -6.068 1.00 95.88 166 TRP A O 1
ATOM 1320 N N . GLN A 1 167 ? -1.971 2.303 -8.316 1.00 95.88 167 GLN A N 1
ATOM 1321 C CA . GLN A 1 167 ? -3.403 2.500 -8.525 1.00 95.88 167 GLN A CA 1
ATOM 1322 C C . GLN A 1 167 ? -4.202 1.338 -7.919 1.00 95.88 167 GLN A C 1
ATOM 1324 O O . GLN A 1 167 ? -5.061 1.573 -7.071 1.00 95.88 167 GLN A O 1
ATOM 1329 N N . ASP A 1 168 ? -3.837 0.098 -8.253 1.00 95.88 168 ASP A N 1
ATOM 1330 C CA . ASP A 1 168 ? -4.494 -1.092 -7.710 1.00 95.88 168 ASP A CA 1
ATOM 1331 C C . ASP A 1 168 ? -4.360 -1.162 -6.181 1.00 95.88 168 ASP A C 1
ATOM 1333 O O . ASP A 1 168 ? -5.318 -1.493 -5.486 1.00 95.88 168 ASP A O 1
ATOM 1337 N N . GLN A 1 169 ? -3.190 -0.823 -5.623 1.00 95.75 169 GLN A N 1
ATOM 1338 C CA . GLN A 1 169 ? -2.985 -0.856 -4.169 1.00 95.75 169 GLN A CA 1
ATOM 1339 C C . GLN A 1 169 ? -3.814 0.206 -3.442 1.00 95.75 169 GLN A C 1
ATOM 1341 O O . GLN A 1 169 ? -4.340 -0.076 -2.366 1.00 95.75 169 GLN A O 1
ATOM 1346 N N . SER A 1 170 ? -3.945 1.405 -4.014 1.00 95.19 170 SER A N 1
ATOM 1347 C CA . SER A 1 170 ? -4.843 2.446 -3.505 1.00 95.19 170 SER A CA 1
ATOM 1348 C C . SER A 1 170 ? -6.296 1.972 -3.493 1.00 95.19 170 SER A C 1
ATOM 1350 O O . SER A 1 170 ? -6.996 2.155 -2.497 1.00 95.19 170 SER A O 1
ATOM 1352 N N . ASP A 1 171 ? -6.743 1.321 -4.566 1.00 95.44 171 ASP A N 1
ATOM 1353 C CA . ASP A 1 171 ? -8.116 0.828 -4.672 1.00 95.44 171 ASP A CA 1
ATOM 1354 C C . ASP A 1 171 ? -8.381 -0.331 -3.700 1.00 95.44 171 ASP A C 1
ATOM 1356 O O . ASP A 1 171 ? -9.403 -0.337 -3.014 1.00 95.44 171 ASP A O 1
ATOM 1360 N N . VAL A 1 172 ? -7.429 -1.258 -3.545 1.00 95.19 172 VAL A N 1
ATOM 1361 C CA . VAL A 1 172 ? -7.499 -2.327 -2.534 1.00 95.19 172 VAL A CA 1
ATOM 1362 C C . VAL A 1 172 ? -7.537 -1.747 -1.120 1.00 95.19 172 VAL A C 1
ATOM 1364 O O . VAL A 1 172 ? -8.335 -2.200 -0.300 1.00 95.19 172 VAL A O 1
ATOM 1367 N N . ALA A 1 173 ? -6.732 -0.722 -0.826 1.00 94.12 173 ALA A N 1
ATOM 1368 C CA . ALA A 1 173 ? -6.704 -0.116 0.501 1.00 94.12 173 ALA A CA 1
ATOM 1369 C C . ALA A 1 173 ? -8.058 0.501 0.897 1.00 94.12 173 ALA A C 1
ATOM 1371 O O . ALA A 1 173 ? -8.464 0.401 2.055 1.00 94.12 173 ALA A O 1
ATOM 1372 N N . ARG A 1 174 ? -8.789 1.080 -0.065 1.00 93.38 174 ARG A N 1
ATOM 1373 C CA . ARG A 1 174 ? -10.132 1.654 0.150 1.00 93.38 174 ARG A CA 1
ATOM 1374 C C . ARG A 1 174 ? -11.181 0.612 0.525 1.00 93.38 174 ARG A C 1
ATOM 1376 O O . ARG A 1 174 ? -12.141 0.942 1.214 1.00 93.38 174 ARG A O 1
ATOM 1383 N N . LEU A 1 175 ? -10.993 -0.656 0.153 1.00 93.44 175 LEU A N 1
ATOM 1384 C CA . LEU A 1 175 ? -11.917 -1.732 0.536 1.00 93.44 175 LEU A CA 1
ATOM 1385 C C . LEU A 1 175 ? -11.975 -1.953 2.056 1.00 93.44 175 LEU A C 1
ATOM 1387 O O . LEU A 1 175 ? -12.946 -2.519 2.555 1.00 93.44 175 LEU A O 1
ATOM 1391 N N . MET A 1 176 ? -10.963 -1.497 2.800 1.00 91.31 176 MET A N 1
ATOM 1392 C CA . MET A 1 176 ? -10.935 -1.594 4.260 1.00 91.31 176 MET A CA 1
ATOM 1393 C C . MET A 1 176 ? -11.735 -0.488 4.957 1.00 91.31 176 MET A C 1
ATOM 1395 O O . MET A 1 176 ? -12.105 -0.660 6.118 1.00 91.31 176 MET A O 1
ATOM 1399 N N . GLU A 1 177 ? -12.025 0.627 4.285 1.00 92.69 177 GLU A N 1
ATOM 1400 C CA . GLU A 1 177 ? -12.649 1.816 4.883 1.00 92.69 177 GLU A CA 1
ATOM 1401 C C . GLU A 1 177 ? -13.964 1.520 5.635 1.00 92.69 177 GLU A C 1
ATOM 1403 O O . GLU A 1 177 ? -14.115 1.993 6.769 1.00 92.69 177 GLU A O 1
ATOM 1408 N N . PRO A 1 178 ? -14.885 0.671 5.124 1.00 93.50 178 PRO A N 1
ATOM 1409 C CA . PRO A 1 178 ? -16.088 0.306 5.871 1.00 93.50 178 PRO A CA 1
ATOM 1410 C C . PRO A 1 178 ? -15.772 -0.394 7.198 1.00 93.50 178 PRO A C 1
ATOM 1412 O O . PRO A 1 178 ? -16.423 -0.143 8.209 1.00 93.50 178 PRO A O 1
ATOM 1415 N N . LYS A 1 179 ? -14.739 -1.244 7.220 1.00 92.25 179 LYS A N 1
ATOM 1416 C CA . LYS A 1 179 ? -14.326 -1.993 8.415 1.00 92.25 179 LYS A CA 1
ATOM 1417 C C . LYS A 1 179 ? -13.617 -1.101 9.427 1.00 92.25 179 LYS A C 1
ATOM 1419 O O . LYS A 1 179 ? -13.863 -1.226 10.623 1.00 92.25 179 LYS A O 1
ATOM 1424 N N . VAL A 1 180 ? -12.802 -0.158 8.960 1.00 90.75 180 VAL A N 1
ATOM 1425 C CA . VAL A 1 180 ? -12.206 0.877 9.818 1.00 90.75 180 VAL A CA 1
ATOM 1426 C C . VAL A 1 180 ? -13.304 1.728 10.460 1.00 90.75 180 VAL A C 1
ATOM 1428 O O . VAL A 1 180 ? -13.301 1.929 11.672 1.00 90.75 180 VAL A O 1
ATOM 1431 N N . THR A 1 181 ? -14.302 2.136 9.675 1.00 93.12 181 THR A N 1
ATOM 1432 C CA . THR A 1 181 ? -15.448 2.920 10.157 1.00 93.12 181 THR A CA 1
ATOM 1433 C C . THR A 1 181 ? -16.286 2.147 11.184 1.00 93.12 181 THR A C 1
ATOM 1435 O O . THR A 1 181 ? -16.723 2.724 12.183 1.00 93.12 181 THR A O 1
ATOM 1438 N N . GLU A 1 182 ? -16.493 0.839 10.986 1.00 93.56 182 GLU A N 1
ATOM 1439 C CA . GLU A 1 182 ? -17.140 -0.038 11.974 1.00 93.56 182 GLU A CA 1
ATOM 1440 C C . GLU A 1 182 ? -16.367 -0.059 13.302 1.00 93.56 182 GLU A C 1
ATOM 1442 O O . GLU A 1 182 ? -16.964 0.146 14.360 1.00 93.56 182 GLU A O 1
ATOM 1447 N N . LEU A 1 183 ? -15.044 -0.239 13.260 1.00 90.75 183 LEU A N 1
ATOM 1448 C CA . LEU A 1 183 ? -14.197 -0.250 14.457 1.00 90.75 183 LEU A CA 1
ATOM 1449 C C . LEU A 1 183 ? -14.214 1.089 15.199 1.00 90.75 183 LEU A C 1
ATOM 1451 O O . LEU A 1 183 ? -14.304 1.116 16.428 1.00 90.75 183 LEU A O 1
ATOM 1455 N N . GLU A 1 184 ? -14.181 2.205 14.473 1.00 92.50 184 GLU A N 1
ATOM 1456 C CA . GLU A 1 184 ? -14.330 3.532 15.068 1.00 92.50 184 GLU A CA 1
ATOM 1457 C C . GLU A 1 184 ? -15.697 3.725 15.719 1.00 92.50 184 GLU A C 1
ATOM 1459 O O . GLU A 1 184 ? -15.791 4.321 16.793 1.00 92.50 184 GLU A O 1
ATOM 1464 N N . ARG A 1 185 ? -16.769 3.226 15.090 1.00 93.25 185 ARG A N 1
ATOM 1465 C CA . ARG A 1 185 ? -18.109 3.275 15.680 1.00 93.25 185 ARG A CA 1
ATOM 1466 C C . ARG A 1 185 ? -18.132 2.527 17.010 1.00 93.25 185 ARG A C 1
ATOM 1468 O O . ARG A 1 185 ? -18.582 3.107 17.993 1.00 93.25 185 ARG A O 1
ATOM 1475 N N . PHE A 1 186 ? -17.582 1.314 17.069 1.00 90.62 186 PHE A N 1
ATOM 1476 C CA . PHE A 1 186 ? -17.484 0.557 18.322 1.00 90.62 186 PHE A CA 1
ATOM 1477 C C . PHE A 1 186 ? -16.637 1.280 19.373 1.00 90.62 186 PHE A C 1
ATOM 1479 O O . PHE A 1 186 ? -16.978 1.274 20.555 1.00 90.62 186 PHE A O 1
ATOM 1486 N N . ALA A 1 187 ? -15.549 1.939 18.962 1.00 87.50 187 ALA A N 1
ATOM 1487 C CA . ALA A 1 187 ? -14.727 2.740 19.864 1.00 87.50 187 ALA A CA 1
ATOM 1488 C C . ALA A 1 187 ? -15.489 3.947 20.440 1.00 87.50 187 ALA A C 1
ATOM 1490 O O . ALA A 1 187 ? -15.383 4.231 21.636 1.00 87.50 187 ALA A O 1
ATOM 1491 N N . ARG A 1 188 ? -16.298 4.624 19.616 1.00 89.38 188 ARG A N 1
ATOM 1492 C CA . ARG A 1 188 ? -17.156 5.738 20.044 1.00 89.38 188 ARG A CA 1
ATOM 1493 C C . ARG A 1 188 ? -18.275 5.280 20.976 1.00 89.38 188 ARG A C 1
ATOM 1495 O O . ARG A 1 188 ? -18.438 5.875 22.037 1.00 89.38 188 ARG A O 1
ATOM 1502 N N . GLU A 1 189 ? -19.003 4.225 20.616 1.00 89.06 189 GLU A N 1
ATOM 1503 C CA . GLU A 1 189 ? -20.080 3.647 21.440 1.00 89.06 189 GLU A CA 1
ATOM 1504 C C . GLU A 1 189 ? -19.562 3.276 22.826 1.00 89.06 189 GLU A C 1
ATOM 1506 O O . GLU A 1 189 ? -20.074 3.749 23.837 1.00 89.06 189 GLU A O 1
ATOM 1511 N N . ARG A 1 190 ? -18.426 2.580 22.867 1.00 86.69 190 ARG A N 1
ATOM 1512 C CA . ARG A 1 190 ? -17.722 2.262 24.105 1.00 86.69 190 ARG A CA 1
ATOM 1513 C C . ARG A 1 190 ? -17.395 3.494 24.955 1.00 86.69 190 ARG A C 1
ATOM 1515 O O . ARG A 1 190 ? -17.568 3.465 26.171 1.00 86.69 190 ARG A O 1
ATOM 1522 N N . SER A 1 191 ? -16.877 4.561 24.346 1.00 86.81 191 SER A N 1
ATOM 1523 C CA . SER A 1 191 ? -16.548 5.802 25.064 1.00 86.81 191 SER A CA 1
ATOM 1524 C C . SER A 1 191 ? -17.798 6.455 25.675 1.00 86.81 191 SER A C 1
ATOM 1526 O O . SER A 1 191 ? -17.773 6.916 26.822 1.00 86.81 191 SER A O 1
ATOM 1528 N N . MET A 1 192 ? -18.915 6.430 24.945 1.00 88.50 192 MET A N 1
ATOM 1529 C CA . MET A 1 192 ? -20.209 6.920 25.426 1.00 88.50 192 MET A CA 1
ATOM 1530 C C . MET A 1 192 ? -20.729 6.078 26.599 1.00 88.50 192 MET A C 1
ATOM 1532 O O . MET A 1 192 ? -21.130 6.636 27.621 1.00 88.50 192 MET A O 1
ATOM 1536 N N . ASP A 1 193 ? -20.641 4.751 26.511 1.00 86.31 193 ASP A N 1
ATOM 1537 C CA . ASP A 1 193 ? -21.094 3.848 27.575 1.00 86.31 193 ASP A CA 1
ATOM 1538 C C . ASP A 1 193 ? -20.275 4.013 28.865 1.00 86.31 193 ASP A C 1
ATOM 1540 O O . ASP A 1 193 ? -20.827 4.075 29.968 1.00 86.31 193 ASP A O 1
ATOM 1544 N N . LEU A 1 194 ? -18.954 4.179 28.747 1.00 83.38 194 LEU A N 1
ATOM 1545 C CA . LEU A 1 194 ? -18.073 4.412 29.895 1.00 83.38 194 LEU A CA 1
ATOM 1546 C C . LEU A 1 194 ? -18.315 5.767 30.574 1.00 83.38 194 LEU A C 1
ATOM 1548 O O . LEU A 1 194 ? -18.235 5.867 31.805 1.00 83.38 194 LEU A O 1
ATOM 1552 N N . SER A 1 195 ? -18.618 6.803 29.788 1.00 87.44 195 SER A N 1
ATOM 1553 C CA . SER A 1 195 ? -18.837 8.171 30.279 1.00 87.44 195 SER A CA 1
ATOM 1554 C C . SER A 1 195 ? -20.242 8.411 30.843 1.00 87.44 195 SER A C 1
ATOM 1556 O O . SER A 1 195 ? -20.477 9.431 31.499 1.00 87.44 195 SER A O 1
ATOM 1558 N N . ARG A 1 196 ? -21.169 7.460 30.671 1.00 87.56 196 ARG A N 1
ATOM 1559 C CA . ARG A 1 196 ? -22.523 7.535 31.226 1.00 87.56 196 ARG A CA 1
ATOM 1560 C C . ARG A 1 196 ? -22.475 7.576 32.759 1.00 87.56 196 ARG A C 1
ATOM 1562 O O . ARG A 1 196 ? -22.022 6.634 33.413 1.00 87.56 196 ARG A O 1
ATOM 1569 N N . LYS A 1 197 ? -22.915 8.699 33.339 1.00 83.94 197 LYS A N 1
ATOM 1570 C CA . LYS A 1 197 ? -22.826 8.976 34.788 1.00 83.94 197 LYS A CA 1
ATOM 1571 C C . LYS A 1 197 ? -23.772 8.122 35.634 1.00 83.94 197 LYS A C 1
ATOM 1573 O O . LYS A 1 197 ? -23.447 7.822 36.773 1.00 83.94 197 LYS A O 1
ATOM 1578 N N . GLU A 1 198 ? -24.910 7.738 35.066 1.00 88.25 198 GLU A N 1
ATOM 1579 C CA . GLU A 1 198 ? -25.975 6.995 35.756 1.00 88.25 198 GLU A CA 1
ATOM 1580 C C . GLU A 1 198 ? -25.867 5.475 35.579 1.00 88.25 198 GLU A C 1
ATOM 1582 O O . GLU A 1 198 ? -26.651 4.743 36.170 1.00 88.25 198 GLU A O 1
ATOM 1587 N N . ALA A 1 199 ? -24.917 4.998 34.766 1.00 84.44 199 ALA A N 1
ATOM 1588 C CA . ALA A 1 199 ? -24.771 3.574 34.499 1.00 84.44 199 ALA A CA 1
ATOM 1589 C C . ALA A 1 199 ? -24.053 2.855 35.646 1.00 84.44 199 ALA A C 1
ATOM 1591 O O . ALA A 1 199 ? -23.032 3.345 36.151 1.00 84.44 199 ALA A O 1
ATO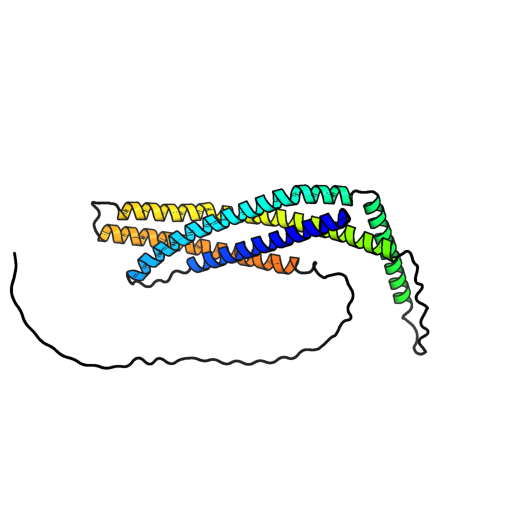M 1592 N N . THR A 1 200 ? -24.550 1.674 36.008 1.00 88.88 200 THR A N 1
ATOM 1593 C CA . THR A 1 200 ? -23.892 0.810 36.995 1.00 88.88 200 THR A CA 1
ATOM 1594 C C . THR A 1 200 ? -22.576 0.254 36.447 1.00 88.88 200 THR A C 1
ATOM 1596 O O . THR A 1 200 ? -22.290 0.302 35.245 1.00 88.88 200 THR A O 1
ATOM 1599 N N . ILE A 1 201 ? -21.734 -0.280 37.333 1.00 85.88 201 ILE A N 1
ATOM 1600 C CA . ILE A 1 201 ? -20.470 -0.910 36.928 1.00 85.88 201 ILE A CA 1
ATOM 1601 C C . ILE A 1 201 ? -20.757 -2.122 36.031 1.00 85.88 201 ILE A C 1
ATOM 1603 O O . ILE A 1 201 ? -20.067 -2.333 35.034 1.00 85.88 201 ILE A O 1
ATOM 1607 N N . GLU A 1 202 ? -21.808 -2.878 36.343 1.00 85.81 202 GLU A N 1
ATOM 1608 C CA . GLU A 1 202 ? -22.253 -4.051 35.596 1.00 85.81 202 GLU A CA 1
ATOM 1609 C C . GLU A 1 202 ? -22.736 -3.681 34.188 1.00 85.81 202 GLU A C 1
ATOM 1611 O O . GLU A 1 202 ? -22.383 -4.359 33.223 1.00 85.81 202 GLU A O 1
ATOM 1616 N N . GLU A 1 203 ? -23.482 -2.581 34.044 1.00 84.44 203 GLU A N 1
ATOM 1617 C CA . GLU A 1 203 ? -23.924 -2.074 32.738 1.00 84.44 203 GLU A CA 1
ATOM 1618 C C . GLU A 1 203 ? -22.733 -1.662 31.866 1.00 84.44 203 GLU A C 1
ATOM 1620 O O . GLU A 1 203 ? -22.653 -2.043 30.694 1.00 84.44 203 GLU A O 1
ATOM 1625 N N . LYS A 1 204 ? -21.757 -0.956 32.450 1.00 83.88 204 LYS A N 1
ATOM 1626 C CA . LYS A 1 204 ? -20.519 -0.577 31.754 1.00 83.88 204 LYS A CA 1
ATOM 1627 C C . LYS A 1 204 ? -19.704 -1.801 31.345 1.00 83.88 204 LYS A C 1
ATOM 1629 O O . LYS A 1 204 ? -19.217 -1.858 30.218 1.00 83.88 204 LYS A O 1
ATOM 1634 N N . ALA A 1 205 ? -19.581 -2.796 32.224 1.00 83.31 205 ALA A N 1
ATOM 1635 C CA . ALA A 1 205 ? -18.884 -4.047 31.933 1.00 83.31 205 ALA A CA 1
ATOM 1636 C C . ALA A 1 205 ? -19.575 -4.859 30.820 1.00 83.31 205 ALA A C 1
ATOM 1638 O O . ALA A 1 205 ? -18.901 -5.431 29.959 1.00 83.31 205 ALA A O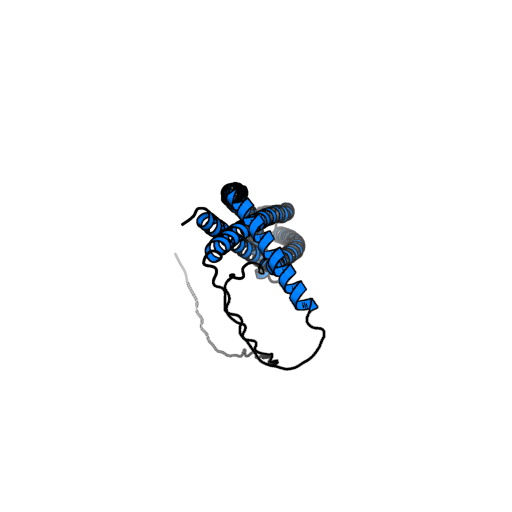 1
ATOM 1639 N N . GLY A 1 206 ? -20.911 -4.880 30.797 1.00 83.75 206 GLY A N 1
ATOM 1640 C CA . GLY A 1 206 ? -21.696 -5.517 29.739 1.00 83.75 206 GLY A CA 1
ATOM 1641 C C . GLY A 1 206 ? -21.481 -4.862 28.373 1.00 83.75 206 GLY A C 1
ATOM 1642 O O . GLY A 1 206 ? -21.148 -5.552 27.406 1.00 83.75 206 GLY A O 1
ATOM 1643 N N . ALA A 1 207 ? -21.592 -3.533 28.301 1.00 83.00 207 ALA A N 1
ATOM 1644 C CA . ALA A 1 207 ? -21.352 -2.764 27.079 1.00 83.00 207 ALA A CA 1
ATOM 1645 C C . ALA A 1 207 ? -19.926 -2.961 26.536 1.00 83.00 207 ALA A C 1
ATOM 1647 O O . ALA A 1 207 ? -19.716 -3.213 25.347 1.00 83.00 207 ALA A O 1
ATOM 1648 N N . LEU A 1 208 ? -18.945 -2.948 27.439 1.00 82.25 208 LEU A N 1
ATOM 1649 C CA . LEU A 1 208 ? -17.544 -3.228 27.149 1.00 82.25 208 LEU A CA 1
ATOM 1650 C C . LEU A 1 208 ? -17.332 -4.598 26.492 1.00 82.25 208 LEU A C 1
ATOM 1652 O O . LEU A 1 208 ? -16.616 -4.699 25.493 1.00 82.25 208 LEU A O 1
ATOM 1656 N N . ARG A 1 209 ? -17.970 -5.647 27.019 1.00 83.12 209 ARG A N 1
ATOM 1657 C CA . ARG A 1 209 ? -17.882 -7.002 26.459 1.00 83.12 209 ARG A CA 1
ATOM 1658 C C . ARG A 1 209 ? -18.488 -7.077 25.055 1.00 83.12 209 ARG A C 1
ATOM 1660 O O . ARG A 1 209 ? -17.899 -7.709 24.182 1.00 83.12 209 ARG A O 1
ATOM 1667 N N . ILE A 1 210 ? -19.620 -6.409 24.825 1.00 85.94 210 ILE A N 1
ATOM 1668 C CA . ILE A 1 210 ? -20.290 -6.376 23.515 1.00 85.94 210 ILE A CA 1
ATOM 1669 C C . ILE A 1 210 ? -19.417 -5.668 22.473 1.00 85.94 210 ILE A C 1
ATOM 1671 O O . ILE A 1 210 ? -19.153 -6.236 21.414 1.00 85.94 210 ILE A O 1
ATOM 1675 N N . ALA A 1 211 ? -18.925 -4.463 22.778 1.00 84.75 211 ALA A N 1
ATOM 1676 C CA . ALA A 1 211 ? -18.087 -3.692 21.858 1.00 84.75 211 ALA A CA 1
ATOM 1677 C C . ALA A 1 211 ? -16.775 -4.423 21.520 1.00 84.75 211 ALA A C 1
ATOM 1679 O O . ALA A 1 211 ? -16.273 -4.347 20.395 1.00 84.75 211 ALA A O 1
ATOM 1680 N N . ASN A 1 212 ? -16.223 -5.152 22.490 1.00 84.06 212 ASN A N 1
ATOM 1681 C CA . ASN A 1 212 ? -15.033 -5.970 22.306 1.00 84.06 212 ASN A CA 1
ATOM 1682 C C . ASN A 1 212 ? -15.307 -7.171 21.378 1.00 84.06 212 ASN A C 1
ATOM 1684 O O . ASN A 1 212 ? -14.609 -7.326 20.378 1.00 84.06 212 ASN A O 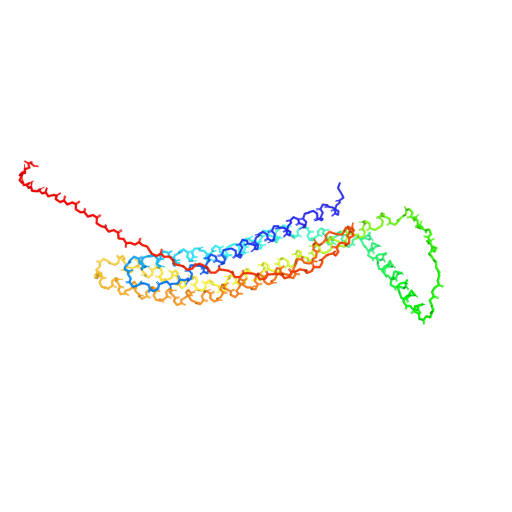1
ATOM 1688 N N . ASP A 1 213 ? -16.373 -7.944 21.616 1.00 85.38 213 ASP A N 1
ATOM 1689 C CA . ASP A 1 213 ? -16.746 -9.066 20.739 1.00 85.38 213 ASP A CA 1
ATOM 1690 C C . ASP A 1 213 ? -17.052 -8.609 19.301 1.00 85.38 213 ASP A C 1
ATOM 1692 O O . ASP A 1 213 ? -16.675 -9.264 18.329 1.00 85.38 213 ASP A O 1
ATOM 1696 N N . GLN A 1 214 ? -17.684 -7.444 19.151 1.00 89.25 214 GLN A N 1
ATOM 1697 C CA . GLN A 1 214 ? -17.905 -6.817 17.850 1.00 89.25 214 GLN A CA 1
ATOM 1698 C C . GLN A 1 214 ? -16.593 -6.413 17.165 1.00 89.25 214 GLN A C 1
ATOM 1700 O O . GLN A 1 214 ? -16.413 -6.685 15.977 1.00 89.25 214 GLN A O 1
ATOM 1705 N N . SER A 1 215 ? -15.659 -5.816 17.912 1.00 87.88 215 SER A N 1
ATOM 1706 C CA . SER A 1 215 ? -14.335 -5.459 17.393 1.00 87.88 215 SER A CA 1
ATOM 1707 C C . SER A 1 215 ? -13.576 -6.705 16.938 1.00 87.88 215 SER A C 1
ATOM 1709 O O . SER A 1 215 ? -13.080 -6.728 15.814 1.00 87.88 215 SER A O 1
ATOM 1711 N N . ARG A 1 216 ? -13.569 -7.769 17.753 1.00 86.81 216 ARG A N 1
ATOM 1712 C CA . ARG A 1 216 ? -12.962 -9.067 17.427 1.00 86.81 216 ARG A CA 1
ATOM 1713 C C . ARG A 1 216 ? -13.471 -9.608 16.092 1.00 86.81 216 ARG A C 1
ATOM 1715 O O . ARG A 1 216 ? -12.672 -9.864 15.197 1.00 86.81 216 ARG A O 1
ATOM 1722 N N . LYS A 1 217 ? -14.790 -9.694 15.906 1.00 89.12 217 LYS A N 1
ATOM 1723 C CA . LYS A 1 217 ? -15.393 -10.178 14.649 1.00 89.12 217 LYS A CA 1
ATOM 1724 C C . LYS A 1 217 ? -14.922 -9.388 13.427 1.00 89.12 217 LYS A C 1
ATOM 1726 O O . LYS A 1 217 ? -14.650 -9.969 12.381 1.00 89.12 217 LYS A O 1
ATOM 1731 N N . VAL A 1 218 ? -14.808 -8.064 13.543 1.00 91.00 218 VAL A N 1
ATOM 1732 C CA . VAL A 1 218 ? -14.304 -7.230 12.441 1.00 91.00 218 VAL A CA 1
ATOM 1733 C C . VAL A 1 218 ? -12.819 -7.469 12.191 1.00 91.00 218 VAL A C 1
ATOM 1735 O O . VAL A 1 218 ? -12.402 -7.565 11.037 1.00 91.00 218 VAL A O 1
ATOM 1738 N N . THR A 1 219 ? -12.021 -7.604 13.247 1.00 89.25 219 THR A N 1
ATOM 1739 C CA . THR A 1 219 ? -10.585 -7.869 13.108 1.00 89.25 219 THR A CA 1
ATOM 1740 C C . THR A 1 219 ? -10.285 -9.242 12.504 1.00 89.25 219 THR A C 1
ATOM 1742 O O . THR A 1 219 ? -9.345 -9.337 11.731 1.00 89.25 219 THR A O 1
ATOM 1745 N N . GLU A 1 220 ? -11.102 -10.270 12.762 1.00 89.06 220 GLU A N 1
ATOM 1746 C CA . GLU A 1 220 ? -10.960 -11.601 12.148 1.00 89.06 220 GLU A CA 1
ATOM 1747 C C . GLU A 1 220 ? -11.147 -11.530 10.625 1.00 89.06 220 GLU A C 1
ATOM 1749 O O . GLU A 1 220 ? -10.401 -12.135 9.857 1.00 89.06 220 GLU A O 1
ATOM 1754 N N . VAL A 1 221 ? -12.111 -10.727 10.162 1.00 92.31 221 VAL A N 1
ATOM 1755 C CA . VAL A 1 221 ? -12.314 -10.474 8.727 1.00 92.31 221 VAL A CA 1
ATOM 1756 C C . VAL A 1 221 ? -11.140 -9.691 8.136 1.00 92.31 221 VAL A C 1
ATOM 1758 O O . VAL A 1 221 ? -10.673 -10.003 7.038 1.00 92.31 221 VAL A O 1
ATOM 1761 N N . LEU A 1 222 ? -10.659 -8.674 8.855 1.00 92.00 222 LEU A N 1
ATOM 1762 C CA . LEU A 1 222 ? -9.518 -7.866 8.427 1.00 92.00 222 LEU A CA 1
ATOM 1763 C C . LEU A 1 222 ? -8.226 -8.678 8.365 1.00 92.00 222 LEU A C 1
ATOM 1765 O O . LEU A 1 222 ? -7.461 -8.485 7.430 1.00 92.00 222 LEU A O 1
ATOM 1769 N N . GLU A 1 223 ? -7.993 -9.593 9.302 1.00 92.44 223 GLU A N 1
ATOM 1770 C CA . GLU A 1 223 ? -6.815 -10.459 9.321 1.00 92.44 223 GLU A CA 1
ATOM 1771 C C . GLU A 1 223 ? -6.705 -11.259 8.026 1.00 92.44 223 GLU A C 1
ATOM 1773 O O . GLU A 1 223 ? -5.693 -11.180 7.333 1.00 92.44 223 GLU A O 1
ATOM 1778 N N . VAL A 1 224 ? -7.787 -11.947 7.649 1.00 93.62 224 VAL A N 1
ATOM 1779 C CA . VAL A 1 224 ? -7.844 -12.744 6.417 1.00 93.62 224 VAL A CA 1
ATOM 1780 C C . VAL A 1 224 ? -7.623 -11.866 5.186 1.00 93.62 224 VAL A C 1
ATOM 1782 O O . VAL A 1 224 ? -6.886 -12.243 4.274 1.00 93.62 224 VAL A O 1
ATOM 1785 N N . PHE A 1 225 ? -8.244 -10.687 5.148 1.00 95.06 225 PHE A N 1
ATOM 1786 C CA . PHE A 1 225 ? -8.068 -9.746 4.044 1.00 95.06 225 PHE A CA 1
ATOM 1787 C C . PHE A 1 225 ? -6.615 -9.259 3.926 1.00 95.06 225 PHE A C 1
ATOM 1789 O O . PHE A 1 225 ? -6.033 -9.294 2.841 1.00 95.06 225 PHE A O 1
ATOM 1796 N N . LEU A 1 226 ? -6.028 -8.814 5.039 1.00 95.19 226 LEU A N 1
ATOM 1797 C CA . LEU A 1 226 ? -4.672 -8.276 5.102 1.00 95.19 226 LEU A CA 1
ATOM 1798 C C . LEU A 1 226 ? -3.633 -9.342 4.758 1.00 95.19 226 LEU A C 1
ATOM 1800 O O . LEU A 1 226 ? -2.685 -9.044 4.035 1.00 95.19 226 LEU A O 1
ATOM 1804 N N . ASP A 1 227 ? -3.820 -10.574 5.228 1.00 94.94 227 ASP A N 1
ATOM 1805 C CA . ASP A 1 227 ? -2.934 -11.697 4.928 1.00 94.94 227 ASP A CA 1
ATOM 1806 C C . ASP A 1 227 ? -2.955 -12.042 3.432 1.00 94.94 227 ASP A C 1
ATOM 1808 O O . ASP A 1 227 ? -1.913 -12.071 2.773 1.00 94.94 227 ASP A O 1
ATOM 1812 N N . GLN A 1 228 ? -4.148 -12.161 2.838 1.00 95.44 228 GLN A N 1
ATOM 1813 C CA . GLN A 1 228 ? -4.282 -12.372 1.394 1.00 95.44 228 GLN A CA 1
ATOM 1814 C C . GLN A 1 228 ? -3.663 -11.233 0.581 1.00 95.44 228 GLN A C 1
ATOM 1816 O O . GLN A 1 228 ? -3.030 -11.475 -0.453 1.00 95.44 228 GLN A O 1
ATOM 1821 N N . TRP A 1 229 ? -3.842 -9.990 1.027 1.00 95.44 229 TRP A N 1
ATOM 1822 C CA . TRP A 1 229 ? -3.236 -8.837 0.376 1.00 95.44 229 TRP A CA 1
ATOM 1823 C C . TRP A 1 229 ? -1.706 -8.884 0.468 1.00 95.44 229 TRP A C 1
ATOM 1825 O O . TRP A 1 229 ? -1.028 -8.717 -0.549 1.00 95.44 229 TRP A O 1
ATOM 1835 N N . LEU A 1 230 ? -1.156 -9.197 1.643 1.00 95.25 230 LEU A N 1
ATOM 1836 C CA . LEU A 1 230 ? 0.282 -9.327 1.865 1.00 95.25 230 LEU A CA 1
ATOM 1837 C C . LEU A 1 230 ? 0.903 -10.417 0.987 1.00 95.25 230 LEU A C 1
ATOM 1839 O O . LEU A 1 230 ? 1.938 -10.176 0.362 1.00 95.25 230 LEU A O 1
ATOM 1843 N N . ILE A 1 231 ? 0.256 -11.580 0.883 1.00 93.88 231 ILE A N 1
ATOM 1844 C CA . ILE A 1 231 ? 0.705 -12.678 0.019 1.00 93.88 231 ILE A CA 1
ATOM 1845 C C . ILE A 1 231 ? 0.804 -12.192 -1.431 1.00 93.88 231 ILE A C 1
ATOM 1847 O O . ILE A 1 231 ? 1.866 -12.302 -2.043 1.00 93.88 231 ILE A O 1
ATOM 1851 N N . ARG A 1 232 ? -0.253 -11.564 -1.970 1.00 91.31 232 ARG A N 1
ATOM 1852 C CA . ARG A 1 232 ? -0.256 -11.037 -3.352 1.00 91.31 232 ARG A CA 1
ATOM 1853 C C . ARG A 1 232 ? 0.820 -9.972 -3.576 1.00 91.31 232 ARG A C 1
ATOM 1855 O O . ARG A 1 232 ? 1.478 -9.957 -4.625 1.00 91.31 232 ARG A O 1
ATOM 1862 N N . LEU A 1 233 ? 1.024 -9.097 -2.590 1.00 89.88 233 LEU A N 1
ATOM 1863 C CA . LEU A 1 233 ? 2.072 -8.078 -2.609 1.00 89.88 233 LEU A CA 1
ATOM 1864 C C . LEU A 1 233 ? 3.469 -8.694 -2.661 1.00 89.88 233 LEU A C 1
ATOM 1866 O O . LEU A 1 233 ? 4.340 -8.139 -3.326 1.00 89.88 233 LEU A O 1
ATOM 1870 N N . GLN A 1 234 ? 3.700 -9.827 -2.003 1.00 86.69 234 GLN A N 1
ATOM 1871 C CA . GLN A 1 234 ? 4.988 -10.520 -2.021 1.00 86.69 234 GLN A CA 1
ATOM 1872 C C . GLN A 1 234 ? 5.192 -11.327 -3.311 1.00 86.69 234 GLN A C 1
ATOM 1874 O O . GLN A 1 234 ? 6.262 -11.243 -3.911 1.00 86.69 234 GLN A O 1
ATOM 1879 N N . SER A 1 235 ? 4.166 -12.027 -3.812 1.00 77.38 235 SER A N 1
ATOM 1880 C CA . SER A 1 235 ? 4.254 -12.814 -5.057 1.00 77.38 235 SER A CA 1
ATOM 1881 C C . SER A 1 235 ? 4.568 -11.951 -6.279 1.00 77.38 235 SER A C 1
ATOM 1883 O O . SER A 1 235 ? 5.343 -12.334 -7.152 1.00 77.38 235 SER A O 1
ATOM 1885 N N . SER A 1 236 ? 4.028 -10.732 -6.312 1.00 62.22 236 SER A N 1
ATOM 1886 C CA . SER A 1 236 ? 4.287 -9.778 -7.395 1.00 62.22 236 SER A CA 1
ATOM 1887 C C . SER A 1 236 ? 5.746 -9.277 -7.401 1.00 62.22 236 SER A C 1
ATOM 1889 O O . SER A 1 236 ? 6.117 -8.443 -8.218 1.00 62.22 236 SER A O 1
ATOM 1891 N N . SER A 1 237 ? 6.562 -9.619 -6.391 1.00 55.12 237 SER A N 1
ATOM 1892 C CA . SER A 1 237 ? 7.957 -9.161 -6.242 1.00 55.12 237 SER A CA 1
ATOM 1893 C C . SER A 1 237 ? 8.911 -10.125 -6.933 1.00 55.12 237 SER A C 1
ATOM 1895 O O . SER A 1 237 ? 9.900 -9.704 -7.524 1.00 55.12 237 SER A O 1
ATOM 1897 N N . SER A 1 238 ? 8.579 -11.414 -6.894 1.00 46.56 238 SER A N 1
ATOM 1898 C CA . SER A 1 238 ? 9.361 -12.503 -7.475 1.00 46.56 238 SER A CA 1
ATOM 1899 C C . SER A 1 238 ? 9.434 -12.422 -9.002 1.00 46.56 238 SER A C 1
ATOM 1901 O O . SER A 1 238 ? 10.465 -12.749 -9.576 1.00 46.56 238 SER A O 1
ATOM 1903 N N . ASN A 1 239 ? 8.389 -11.903 -9.656 1.00 40.41 239 ASN A N 1
ATOM 1904 C CA . ASN A 1 239 ? 8.357 -11.753 -11.117 1.00 40.41 239 ASN A CA 1
ATOM 1905 C C . ASN A 1 239 ? 9.054 -10.481 -11.633 1.00 40.41 239 ASN A C 1
ATOM 1907 O O . ASN A 1 239 ? 9.391 -10.420 -12.809 1.00 40.41 239 ASN A O 1
ATOM 1911 N N . ALA A 1 240 ? 9.296 -9.481 -10.777 1.00 43.19 240 ALA A N 1
ATOM 1912 C CA . ALA A 1 240 ? 9.967 -8.230 -11.156 1.00 43.19 240 ALA A CA 1
ATOM 1913 C C . ALA A 1 240 ? 11.489 -8.255 -10.902 1.00 43.19 240 ALA A C 1
ATOM 1915 O O . ALA A 1 240 ? 12.208 -7.367 -11.342 1.00 43.19 240 ALA A O 1
ATOM 1916 N N . GLY A 1 241 ? 11.999 -9.264 -10.185 1.00 38.06 241 GLY A N 1
ATOM 1917 C CA . GLY A 1 241 ? 13.418 -9.375 -9.827 1.00 38.06 241 GLY A CA 1
ATOM 1918 C C . GLY A 1 241 ? 14.331 -9.950 -10.915 1.00 38.06 241 GLY A C 1
ATOM 1919 O O . GLY A 1 241 ? 15.531 -10.054 -10.682 1.00 38.06 241 GLY A O 1
ATOM 1920 N N . SER A 1 242 ? 13.799 -10.340 -12.080 1.00 33.16 242 SER A N 1
ATOM 1921 C CA . SER A 1 242 ? 14.571 -11.051 -13.113 1.00 33.16 242 SER A CA 1
ATOM 1922 C C . SER A 1 242 ? 15.110 -10.165 -14.248 1.00 33.16 242 SER A C 1
ATOM 1924 O O . SER A 1 242 ? 15.871 -10.668 -15.071 1.00 33.16 242 SER A O 1
ATOM 1926 N N . THR A 1 243 ? 14.759 -8.875 -14.317 1.00 40.72 243 THR A N 1
ATOM 1927 C CA . THR A 1 243 ? 15.178 -7.963 -15.408 1.00 40.72 243 THR A CA 1
ATOM 1928 C C . THR A 1 243 ? 16.325 -7.013 -15.052 1.00 40.72 243 THR A C 1
ATOM 1930 O O . THR A 1 243 ? 16.886 -6.378 -15.939 1.00 40.72 243 THR A O 1
ATOM 1933 N N . LEU A 1 244 ? 16.758 -6.959 -13.788 1.00 42.25 244 LEU A N 1
ATOM 1934 C CA . LEU A 1 244 ? 17.866 -6.106 -13.325 1.00 42.25 244 LEU A CA 1
ATOM 1935 C C . LEU A 1 244 ? 19.217 -6.845 -13.270 1.00 42.25 244 LEU A C 1
ATOM 1937 O O . LEU A 1 244 ? 20.031 -6.601 -12.379 1.00 42.25 244 LEU A O 1
ATOM 1941 N N . ALA A 1 245 ? 19.480 -7.751 -14.215 1.00 31.45 245 ALA A N 1
ATOM 1942 C CA . ALA A 1 245 ? 20.828 -8.278 -14.401 1.00 31.45 245 ALA A CA 1
ATOM 1943 C C . ALA A 1 245 ? 21.680 -7.230 -15.147 1.00 31.45 245 ALA A C 1
ATOM 1945 O O . ALA A 1 245 ? 21.269 -6.758 -16.210 1.00 31.45 245 ALA A O 1
ATOM 1946 N N . PRO A 1 246 ? 22.855 -6.830 -14.628 1.00 32.88 246 PRO A N 1
ATOM 1947 C CA . PRO A 1 246 ? 23.760 -5.969 -15.372 1.00 32.88 246 PRO A CA 1
ATOM 1948 C C . PRO A 1 246 ? 24.258 -6.728 -16.607 1.00 32.88 246 PRO A C 1
ATOM 1950 O O . PRO A 1 246 ? 24.868 -7.790 -16.495 1.00 32.88 246 PRO A O 1
ATOM 1953 N N . ALA A 1 247 ? 24.005 -6.177 -17.792 1.00 40.09 247 ALA A N 1
ATOM 1954 C CA . ALA A 1 247 ? 24.644 -6.624 -19.018 1.00 40.09 247 ALA A CA 1
ATOM 1955 C C . ALA A 1 247 ? 26.138 -6.267 -18.960 1.00 40.09 247 ALA A C 1
ATOM 1957 O O . ALA A 1 247 ? 26.526 -5.154 -19.297 1.00 40.09 247 ALA A O 1
ATOM 1958 N N . ALA A 1 248 ? 26.972 -7.195 -18.491 1.00 37.03 248 ALA A N 1
ATOM 1959 C CA . ALA A 1 248 ? 28.408 -7.224 -18.763 1.00 37.03 248 ALA A CA 1
ATOM 1960 C C . ALA A 1 248 ? 28.960 -8.609 -18.404 1.00 37.03 248 ALA A C 1
ATOM 1962 O O . ALA A 1 248 ? 28.790 -9.084 -17.284 1.00 37.03 248 ALA A O 1
ATOM 1963 N N . GLY A 1 249 ? 29.605 -9.261 -19.372 1.00 37.50 249 GLY A N 1
ATOM 1964 C CA . GLY A 1 249 ? 30.147 -10.605 -19.225 1.00 37.50 249 GLY A CA 1
ATOM 1965 C C . GLY A 1 249 ? 31.143 -10.745 -18.071 1.00 37.50 249 GLY A C 1
ATOM 1966 O O . GLY A 1 249 ? 32.103 -9.987 -17.955 1.00 37.50 249 GLY A O 1
ATOM 1967 N N . ALA A 1 250 ? 30.938 -11.791 -17.279 1.00 28.61 250 ALA A N 1
ATOM 1968 C CA . ALA A 1 250 ? 31.966 -12.470 -16.506 1.00 28.61 250 ALA A CA 1
ATOM 1969 C C . ALA A 1 250 ? 31.660 -13.979 -16.588 1.00 28.61 250 ALA A C 1
ATOM 1971 O O . ALA A 1 250 ? 30.484 -14.346 -16.571 1.00 28.61 250 ALA A O 1
ATOM 1972 N N . PRO A 1 251 ? 32.668 -14.848 -16.770 1.00 36.53 251 PRO A N 1
ATOM 1973 C CA . PRO A 1 251 ? 32.445 -16.250 -17.096 1.00 36.53 251 PRO A CA 1
ATOM 1974 C C . PRO A 1 251 ? 31.866 -17.028 -15.913 1.00 36.53 251 PRO A C 1
ATOM 1976 O O . PRO A 1 251 ? 32.249 -16.821 -14.761 1.00 36.53 251 PRO A O 1
ATOM 1979 N N . ASP A 1 252 ? 30.971 -17.956 -16.246 1.00 31.80 252 ASP A N 1
ATOM 1980 C CA . ASP A 1 252 ? 30.423 -18.977 -15.364 1.00 31.80 252 ASP A CA 1
ATOM 1981 C C . ASP A 1 252 ? 31.523 -19.731 -14.608 1.00 31.80 252 ASP A C 1
ATOM 1983 O O . ASP A 1 252 ? 32.375 -20.392 -15.205 1.00 31.80 252 ASP A O 1
ATOM 1987 N N . HIS A 1 253 ? 31.418 -19.747 -13.281 1.00 31.77 253 HIS A N 1
ATOM 1988 C CA . HIS A 1 253 ? 31.908 -20.868 -12.493 1.00 31.77 253 HIS A CA 1
ATOM 1989 C C . HIS A 1 253 ? 30.719 -21.623 -11.906 1.00 31.77 253 HIS A C 1
ATOM 1991 O O . HIS A 1 253 ? 30.118 -21.237 -10.907 1.00 31.77 253 HIS A O 1
ATOM 1997 N N . HIS A 1 254 ? 30.405 -22.739 -12.564 1.00 31.55 254 HIS A N 1
ATOM 1998 C CA . HIS A 1 254 ? 29.711 -23.869 -11.969 1.00 31.55 254 HIS A CA 1
ATOM 1999 C C . HIS A 1 254 ? 30.409 -24.296 -10.672 1.00 31.55 254 HIS A C 1
ATOM 2001 O O . HIS A 1 254 ? 31.603 -24.580 -10.700 1.00 31.55 254 HIS A O 1
ATOM 2007 N N . HIS A 1 255 ? 29.650 -24.488 -9.590 1.00 31.62 255 HIS A N 1
ATOM 2008 C CA . HIS A 1 255 ? 29.916 -25.594 -8.675 1.00 31.62 255 HIS A CA 1
ATOM 2009 C C . HIS A 1 255 ? 28.639 -26.161 -8.045 1.00 31.62 255 HIS A C 1
ATOM 2011 O O . HIS A 1 255 ? 27.667 -25.468 -7.761 1.00 31.62 255 HIS A O 1
ATOM 2017 N N . HIS A 1 256 ? 28.695 -27.482 -7.919 1.00 32.91 256 HIS A N 1
ATOM 2018 C CA . HIS A 1 256 ? 27.669 -28.443 -7.557 1.00 32.91 256 HIS A CA 1
ATOM 2019 C C . HIS A 1 256 ? 27.109 -28.313 -6.134 1.00 32.91 256 HIS A C 1
ATOM 2021 O O . HIS A 1 256 ? 27.776 -27.864 -5.208 1.00 32.91 256 HIS A O 1
ATOM 2027 N N . HIS A 1 257 ? 25.895 -28.857 -5.998 1.00 30.73 257 HIS A N 1
ATOM 2028 C CA . HIS A 1 257 ? 25.276 -29.439 -4.807 1.00 30.73 257 HIS A CA 1
ATOM 2029 C C . HIS A 1 257 ? 26.209 -29.833 -3.651 1.00 30.73 257 HIS A C 1
ATOM 2031 O O . HIS A 1 257 ? 27.126 -30.630 -3.838 1.00 30.73 257 HIS A O 1
ATOM 2037 N N . GLN A 1 258 ? 25.771 -29.523 -2.425 1.00 28.78 258 GLN A N 1
ATOM 2038 C CA . GLN A 1 258 ? 25.688 -30.559 -1.395 1.00 28.78 258 GLN A CA 1
ATOM 2039 C C . GLN A 1 258 ? 24.574 -30.286 -0.374 1.00 28.78 258 GLN A C 1
ATOM 2041 O O . GLN A 1 258 ? 24.511 -29.241 0.266 1.00 28.78 258 GLN A O 1
ATOM 2046 N N . HIS A 1 259 ? 23.693 -31.279 -0.248 1.00 32.09 259 HIS A N 1
ATOM 2047 C CA . HIS A 1 259 ? 22.849 -31.534 0.912 1.00 32.09 259 HIS A CA 1
ATOM 2048 C C . HIS A 1 259 ? 23.672 -31.542 2.204 1.00 32.09 259 HIS A C 1
ATOM 2050 O O . HIS A 1 259 ? 24.706 -32.204 2.241 1.00 32.09 259 HIS A O 1
ATOM 2056 N N . GLN A 1 260 ? 23.121 -30.997 3.291 1.00 31.59 260 GLN A N 1
ATOM 2057 C CA . GLN A 1 260 ? 23.102 -31.710 4.571 1.00 31.59 260 GLN A CA 1
ATOM 2058 C C . GLN A 1 260 ? 22.026 -31.158 5.515 1.00 31.59 260 GLN A C 1
ATOM 2060 O O . GLN A 1 260 ? 21.976 -29.976 5.840 1.00 31.59 260 GLN A O 1
ATOM 2065 N N . HIS A 1 261 ? 21.157 -32.078 5.934 1.00 31.75 261 HIS A N 1
ATOM 2066 C CA . HIS A 1 261 ? 20.327 -32.004 7.129 1.00 31.75 261 HIS A CA 1
ATOM 2067 C C . HIS A 1 261 ? 21.169 -31.664 8.363 1.00 31.75 261 HIS A C 1
ATOM 2069 O O . HIS A 1 261 ? 22.289 -32.153 8.451 1.00 31.75 261 HIS A O 1
ATOM 2075 N N . HIS A 1 262 ? 20.589 -30.969 9.348 1.00 32.16 262 HIS A N 1
ATOM 2076 C CA . HIS A 1 262 ? 20.623 -31.387 10.756 1.00 32.16 262 HIS A CA 1
ATOM 2077 C C . HIS A 1 262 ? 19.504 -30.693 11.550 1.00 32.16 262 HIS A C 1
ATOM 2079 O O . HIS A 1 262 ? 19.420 -29.470 11.627 1.00 32.16 262 HIS A O 1
ATOM 2085 N N . HIS A 1 263 ? 18.641 -31.522 12.137 1.00 34.12 263 HIS A N 1
ATOM 2086 C CA . HIS A 1 263 ? 17.808 -31.190 13.284 1.00 34.12 263 HIS A CA 1
ATOM 2087 C C . HIS A 1 263 ? 18.690 -30.847 14.487 1.00 34.12 263 HIS A C 1
ATOM 2089 O O . HIS A 1 263 ? 19.690 -31.528 14.699 1.00 34.12 263 HIS A O 1
ATOM 2095 N N . GLN A 1 264 ? 18.238 -29.937 15.353 1.00 32.78 264 GLN A N 1
ATOM 2096 C CA . GLN A 1 264 ? 18.214 -30.236 16.786 1.00 32.78 264 GLN A CA 1
ATOM 2097 C C . GLN A 1 264 ? 17.241 -29.337 17.552 1.00 32.78 264 GLN A C 1
ATOM 2099 O O . GLN A 1 264 ? 17.278 -28.111 17.499 1.00 32.78 264 GLN A O 1
ATOM 2104 N N . HIS A 1 265 ? 16.348 -30.030 18.251 1.00 34.00 265 HIS A N 1
ATOM 2105 C CA . HIS A 1 265 ? 15.465 -29.555 19.297 1.00 34.00 265 HIS A CA 1
ATOM 2106 C C . HIS A 1 265 ? 16.269 -29.088 20.514 1.00 34.00 265 HIS A C 1
ATOM 2108 O O . HIS A 1 265 ? 17.196 -29.780 20.923 1.00 34.00 265 HIS A O 1
ATOM 2114 N N . HIS A 1 266 ? 15.806 -28.038 21.193 1.00 31.73 266 HIS A N 1
ATOM 2115 C CA . HIS A 1 266 ? 15.964 -27.952 22.643 1.00 31.73 266 HIS A CA 1
ATOM 2116 C C . HIS A 1 266 ? 14.667 -27.477 23.299 1.00 31.73 266 HIS A C 1
ATOM 2118 O O . HIS A 1 266 ? 14.262 -26.322 23.202 1.00 31.73 266 HIS A O 1
ATOM 2124 N N . HIS A 1 267 ? 14.020 -28.435 23.959 1.00 33.84 267 HIS A N 1
ATOM 2125 C CA . HIS A 1 267 ? 12.946 -28.248 24.918 1.00 33.84 267 HIS A CA 1
ATOM 2126 C C . HIS A 1 267 ? 13.515 -28.136 26.342 1.00 33.84 267 HIS A C 1
ATOM 2128 O O . HIS A 1 267 ? 14.438 -28.863 26.691 1.00 33.84 267 HIS A O 1
ATOM 2134 N N . HIS A 1 268 ? 12.850 -27.281 27.129 1.00 34.53 268 HIS A N 1
ATOM 2135 C CA . HIS A 1 268 ? 12.642 -27.281 28.588 1.00 34.53 268 HIS A CA 1
ATOM 2136 C C . HIS A 1 268 ? 13.847 -27.251 29.550 1.00 34.53 268 HIS A C 1
ATOM 2138 O O . HIS A 1 268 ? 14.652 -28.166 29.588 1.00 34.53 268 HIS A O 1
ATOM 2144 N N . HIS A 1 269 ? 13.842 -26.290 30.489 1.00 33.28 269 HIS A N 1
ATOM 2145 C CA . HIS A 1 269 ? 13.445 -26.587 31.875 1.00 33.28 269 HIS A CA 1
ATOM 2146 C C . HIS A 1 269 ? 13.159 -25.328 32.720 1.00 33.28 269 HIS A C 1
ATOM 2148 O O . HIS A 1 269 ? 13.921 -24.368 32.765 1.00 33.28 269 HIS A O 1
ATOM 2154 N N . ARG A 1 270 ? 12.009 -25.391 33.400 1.00 37.97 270 ARG A N 1
ATOM 2155 C CA . ARG A 1 270 ? 11.598 -24.638 34.595 1.00 37.97 270 ARG A CA 1
ATOM 2156 C C . ARG A 1 270 ? 12.615 -24.853 35.726 1.00 37.97 270 ARG A C 1
ATOM 2158 O O . ARG A 1 270 ? 13.019 -25.993 35.921 1.00 37.97 270 ARG A O 1
ATOM 2165 N N . SER A 1 271 ? 12.847 -23.830 36.549 1.00 35.16 271 SER A N 1
ATOM 2166 C CA . SER A 1 271 ? 12.977 -24.009 38.002 1.00 35.16 271 SER A CA 1
ATOM 2167 C C . SER A 1 271 ? 12.547 -22.745 38.744 1.00 35.16 271 SER A C 1
ATOM 2169 O O . SER A 1 271 ? 13.124 -21.672 38.594 1.00 35.16 271 SER A O 1
ATOM 2171 N N . ARG A 1 272 ? 11.472 -22.916 39.511 1.00 38.41 272 ARG A N 1
ATOM 2172 C CA . ARG A 1 272 ? 10.922 -22.049 40.550 1.00 38.41 272 ARG A CA 1
ATOM 2173 C C . ARG A 1 272 ? 11.025 -22.895 41.813 1.00 38.41 272 ARG A C 1
ATOM 2175 O O . ARG A 1 272 ? 10.506 -23.998 41.765 1.00 38.41 272 ARG A O 1
ATOM 2182 N N . ASP A 1 273 ? 11.702 -22.382 42.834 1.00 40.69 273 ASP A N 1
ATOM 2183 C CA . ASP A 1 273 ? 11.685 -22.730 44.269 1.00 40.69 273 ASP A CA 1
ATOM 2184 C C . ASP A 1 273 ? 12.779 -21.841 44.902 1.00 40.69 273 ASP A C 1
ATOM 2186 O O . ASP A 1 273 ? 13.814 -21.631 44.280 1.00 40.69 273 ASP A O 1
ATOM 2190 N N . GLY A 1 274 ? 12.673 -21.208 46.068 1.00 35.03 274 GLY A N 1
ATOM 2191 C CA . GLY A 1 274 ? 11.702 -21.249 47.154 1.00 35.03 274 GLY A CA 1
ATOM 2192 C C . GLY A 1 274 ? 12.417 -20.830 48.455 1.00 35.03 274 GLY A C 1
ATOM 2193 O O . GLY A 1 274 ? 13.553 -21.236 48.676 1.00 35.03 274 GLY A O 1
ATOM 2194 N N . GLY A 1 275 ? 11.737 -20.048 49.308 1.00 32.75 275 GLY A N 1
ATOM 2195 C CA . GLY A 1 275 ? 12.040 -19.855 50.743 1.00 32.75 275 GLY A CA 1
ATOM 2196 C C . GLY A 1 275 ? 12.990 -18.695 51.098 1.00 32.75 275 GLY A C 1
ATOM 2197 O O . GLY A 1 275 ? 14.007 -18.509 50.452 1.00 32.75 275 GLY A O 1
ATOM 2198 N N . GLY A 1 276 ? 12.758 -17.868 52.123 1.00 33.09 276 GLY A N 1
ATOM 2199 C CA . GLY A 1 276 ? 11.730 -17.851 53.167 1.00 33.09 276 GLY A CA 1
ATOM 2200 C C . GLY A 1 276 ? 12.212 -17.047 54.395 1.00 33.09 276 GLY A C 1
ATOM 2201 O O . GLY A 1 276 ? 13.406 -17.016 54.664 1.00 33.09 276 GLY A O 1
ATOM 2202 N N . GLY A 1 277 ? 11.263 -16.460 55.144 1.00 32.53 277 GLY A N 1
ATOM 2203 C CA . GLY A 1 277 ? 11.402 -15.990 56.541 1.00 32.53 277 GLY A CA 1
ATOM 2204 C C . GLY A 1 277 ? 11.958 -14.567 56.736 1.00 32.53 277 GLY A C 1
ATOM 2205 O O . GLY A 1 277 ? 12.920 -14.190 56.091 1.00 32.53 277 GLY A O 1
ATOM 2206 N N . GLY A 1 278 ? 11.435 -13.707 57.615 1.00 34.19 278 GLY A N 1
ATOM 2207 C CA . GLY A 1 278 ? 10.373 -13.827 58.616 1.00 34.19 278 GLY A CA 1
ATOM 2208 C C . GLY A 1 278 ? 10.420 -12.640 59.602 1.00 34.19 278 GLY A C 1
ATOM 2209 O O . GLY A 1 278 ? 11.467 -12.022 59.751 1.00 34.19 278 GLY A O 1
ATOM 2210 N N . GLY A 1 279 ? 9.291 -12.385 60.284 1.00 35.66 279 GLY A N 1
ATOM 2211 C CA . GLY A 1 279 ? 9.155 -11.576 61.517 1.00 35.66 279 GLY A CA 1
ATOM 2212 C C . GLY A 1 279 ? 9.223 -10.050 61.335 1.00 35.66 279 GLY A C 1
ATOM 2213 O O . GLY A 1 279 ? 10.032 -9.555 60.573 1.00 35.66 279 GLY A O 1
ATOM 2214 N N . GLY A 1 280 ? 8.427 -9.201 61.984 1.00 35.84 280 GLY A N 1
ATOM 2215 C CA . GLY A 1 280 ? 7.547 -9.338 63.144 1.00 35.84 280 GLY A CA 1
ATOM 2216 C C . GLY A 1 280 ? 7.610 -8.028 63.957 1.00 35.84 280 GLY A C 1
ATOM 2217 O O . GLY A 1 280 ? 8.678 -7.435 64.054 1.00 35.84 280 GLY A O 1
ATOM 2218 N N . GLY A 1 281 ? 6.490 -7.601 64.552 1.00 36.00 281 GLY A N 1
ATOM 2219 C CA . GLY A 1 281 ? 6.417 -6.515 65.553 1.00 36.00 281 GLY A CA 1
ATOM 2220 C C . GLY A 1 281 ? 5.793 -5.219 65.010 1.00 36.00 281 GLY A C 1
ATOM 2221 O O . GLY A 1 281 ? 6.366 -4.607 64.123 1.00 36.00 281 GLY A O 1
ATOM 2222 N N . SER A 1 282 ? 4.557 -4.819 65.335 1.00 40.72 282 SER A N 1
ATOM 2223 C CA . SER A 1 282 ? 3.899 -4.515 66.629 1.00 40.72 282 SER A CA 1
ATOM 2224 C C . SER A 1 282 ? 4.037 -3.047 67.057 1.00 40.72 282 SER A C 1
ATOM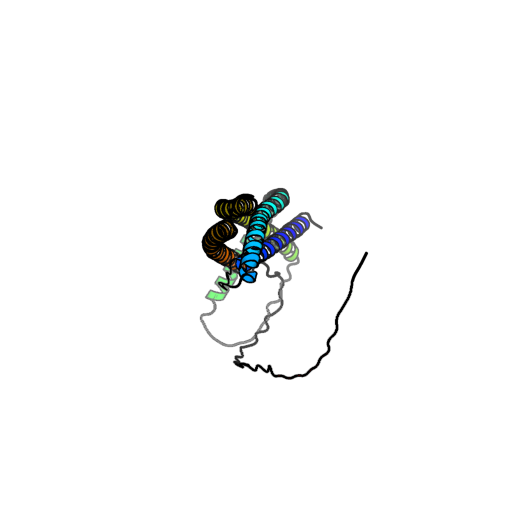 2226 O O . SER A 1 282 ? 5.142 -2.563 67.261 1.00 40.72 282 SER A O 1
ATOM 2228 N N . GLY A 1 283 ? 2.880 -2.417 67.314 1.00 38.94 283 GLY A N 1
ATOM 2229 C CA . GLY A 1 283 ? 2.699 -1.165 68.070 1.00 38.94 283 GLY A CA 1
ATOM 2230 C C . GLY A 1 283 ? 2.609 0.077 67.174 1.00 38.94 283 GLY A C 1
ATOM 2231 O O . GLY A 1 283 ? 3.518 0.334 66.406 1.00 38.94 283 GLY A O 1
ATOM 2232 N N . GLY A 1 284 ? 1.556 0.893 67.149 1.00 36.31 284 GLY A N 1
ATOM 2233 C CA . GLY A 1 284 ? 0.498 1.145 68.125 1.00 36.31 284 GLY A CA 1
ATOM 2234 C C . GLY A 1 284 ? 0.549 2.620 68.544 1.00 36.31 284 GLY A C 1
ATOM 2235 O O . GLY A 1 284 ? 1.559 3.022 69.104 1.00 36.31 284 GLY A O 1
ATOM 2236 N N . ASN A 1 285 ? -0.563 3.349 68.338 1.00 38.72 285 ASN A N 1
ATOM 2237 C CA . ASN A 1 285 ? -0.949 4.631 68.976 1.00 38.72 285 ASN A CA 1
ATOM 2238 C C . ASN A 1 285 ? -0.073 5.873 68.663 1.00 38.72 285 ASN A C 1
ATOM 2240 O O . ASN A 1 285 ? 1.136 5.765 68.575 1.00 38.72 285 ASN A O 1
ATOM 2244 N N . VAL A 1 286 ? -0.538 7.124 68.521 1.00 41.91 286 VAL A N 1
ATOM 2245 C CA . VAL A 1 286 ? -1.791 7.875 68.798 1.00 41.91 286 VAL A CA 1
ATOM 2246 C C . VAL A 1 286 ? -1.607 9.298 68.153 1.00 41.91 286 VAL A C 1
ATOM 2248 O O . VAL A 1 286 ? -0.514 9.562 67.656 1.00 41.91 286 VAL A O 1
ATOM 2251 N N . PRO A 1 287 ? -2.623 10.195 68.090 1.00 48.84 287 PRO A N 1
ATOM 2252 C CA . PRO A 1 287 ? -2.898 11.114 66.971 1.00 48.84 287 PRO A CA 1
ATOM 2253 C C . PRO A 1 287 ? -2.586 12.619 67.248 1.00 48.84 287 PRO A C 1
ATOM 2255 O O . PRO A 1 287 ? -1.511 12.894 67.771 1.00 48.84 287 PRO A O 1
ATOM 2258 N N . PRO A 1 288 ? -3.423 13.602 66.837 1.00 54.50 288 PRO A N 1
ATOM 2259 C CA . PRO A 1 288 ? -3.193 14.549 65.742 1.00 54.50 288 PRO A CA 1
ATOM 2260 C C . PRO A 1 288 ? -2.955 15.997 66.239 1.00 54.50 288 PRO A C 1
ATOM 2262 O O . PRO A 1 288 ? -2.814 16.236 67.441 1.00 54.50 288 PRO A O 1
ATOM 2265 N N . PRO A 1 289 ? -2.898 16.972 65.320 1.00 59.41 289 PRO A N 1
ATOM 2266 C CA . PRO A 1 289 ? -3.970 17.984 65.273 1.00 59.41 289 PRO A CA 1
ATOM 2267 C C . PRO A 1 289 ? -4.729 18.048 63.939 1.00 59.41 289 PRO A C 1
ATOM 2269 O O . PRO A 1 289 ? -4.139 17.711 62.888 1.00 59.41 289 PRO A O 1
#

Organism: NCBI:txid1343610

Sequence (289 aa):
MSDAEQLDTRLSKLLVEHQHYRKLLCNYIGRAISHCTWYIDEDSPSFFRQMDRAEKMIGLLWYIQSHADQSRYKLERSAQLLLSMAESFLASPAAAAAAAAAAATAAATGEANQRNGRANGTHPYHHPHHPPFSHFPGQHHHQAAYDIYSRVAGLADEMRGALRFWQDQSDVARLMEPKVTELERFARERSMDLSRKEATIEEKAGALRIANDQSRKVTEVLEVFLDQWLIRLQSSSSNAGSTLAPAAGAPDHHHHHQHQHHHQHHHHHRSRDGGGGGGGGSGGNVPPP

Secondary structure (DSSP, 8-state):
--HHHHHHHHHHHHHHHHHHHHHHHHHHHHHHHHHH------SHHHHHHHHHHHHHHHHHHHHHHHHHHHHHHHHHHHHHHHHHHHHHHHTSHHHHHHHHHHHHHHHHHHHHHHHHHHS-SS-------PPP----TTHHHHHHHHHHHHHHHHHHHHHHHHHHHHHHHHHHHHTTHHHHHHHHHHHHHHHHHHH-TT--HHHHHHHHHHHHHHHHHHHHHHHHHHHHHHHHHHHHHHTTTTS----------------------------------------------